Protein AF-A0A5N5WT78-F1 (afdb_monomer_lite)

pLDDT: mean 72.5, std 13.65, range [31.16, 89.94]

Organism: NCBI:txid41062

Foldseek 3Di:
DPPVVVVVVVVVVCPVCVVVQVVLVQAAPCNCVVSVVVVVVVVVVVVVVVVLLVVQLPDPVCLCPDPVNHSQLVSLCSVPVDNVRSCVVVVVVCVVVVVVVVVVVVVVVLVVVCVVDVVVSVLVVLVVVLVVLVVVLVVLVVSLCCCPPPVPVRDGYPDDPPVPVNVVSVVSNVVSVVSNVVSVVVSVVVVCCVVPVVPPDPDPPD

Structure (mmCIF, N/CA/C/O backbone):
data_AF-A0A5N5WT78-F1
#
_entry.id   AF-A0A5N5WT78-F1
#
loop_
_atom_site.group_PDB
_atom_site.id
_atom_site.type_symbol
_atom_site.label_atom_id
_atom_site.label_alt_id
_atom_site.label_comp_id
_atom_site.label_asym_id
_atom_site.label_entity_id
_atom_site.label_seq_id
_atom_site.pdbx_PDB_ins_code
_atom_site.Cartn_x
_atom_site.Cartn_y
_atom_site.Cartn_z
_atom_site.occupancy
_atom_site.B_iso_or_equiv
_atom_site.auth_seq_id
_atom_site.auth_comp_id
_atom_site.auth_asym_id
_atom_site.auth_atom_id
_atom_site.pdbx_PDB_model_num
ATOM 1 N N . MET A 1 1 ? -15.397 22.701 2.845 1.00 38.25 1 MET A N 1
ATOM 2 C CA . MET A 1 1 ? -14.127 22.034 3.222 1.00 38.25 1 MET A CA 1
ATOM 3 C C . MET A 1 1 ? -14.279 20.522 3.448 1.00 38.25 1 MET A C 1
ATOM 5 O O . MET A 1 1 ? -13.264 19.843 3.502 1.00 38.25 1 MET A O 1
ATOM 9 N N . GLU A 1 2 ? -15.499 19.968 3.453 1.00 34.53 2 GLU A N 1
ATOM 10 C CA . GLU A 1 2 ? -15.771 18.532 3.675 1.00 34.53 2 GLU A CA 1
ATOM 11 C C . GLU A 1 2 ? -15.421 17.594 2.499 1.00 34.53 2 GLU A C 1
ATOM 13 O O . GLU A 1 2 ? -15.089 16.427 2.693 1.00 34.53 2 GLU A O 1
ATOM 18 N N . SER A 1 3 ? -15.433 18.090 1.257 1.00 31.16 3 SER A N 1
ATOM 19 C CA . SER A 1 3 ? -15.293 17.243 0.056 1.00 31.16 3 SER A CA 1
ATOM 20 C C . SER A 1 3 ? -13.880 16.695 -0.189 1.00 31.16 3 SER A C 1
ATOM 22 O O . SER A 1 3 ? -13.694 15.787 -1.000 1.00 31.16 3 SER A O 1
ATOM 24 N N . ARG A 1 4 ? -12.862 17.210 0.515 1.00 38.97 4 ARG A N 1
ATOM 25 C CA . ARG A 1 4 ? -11.470 16.742 0.385 1.00 38.97 4 ARG A CA 1
ATOM 26 C C . ARG A 1 4 ? -11.151 15.532 1.268 1.00 38.97 4 ARG A C 1
ATOM 28 O O . ARG A 1 4 ? -10.268 14.759 0.902 1.00 38.97 4 ARG A O 1
ATOM 35 N N . GLY A 1 5 ? -11.892 15.330 2.361 1.00 34.56 5 GLY A N 1
ATOM 36 C CA . GLY A 1 5 ? -11.721 14.180 3.258 1.00 34.56 5 GLY A CA 1
ATOM 37 C C . GLY A 1 5 ? -12.203 12.870 2.629 1.00 34.56 5 GLY A C 1
ATOM 38 O O . GLY A 1 5 ? -11.466 11.886 2.604 1.00 34.56 5 GLY A O 1
ATOM 39 N N . ALA A 1 6 ? -13.387 12.888 2.006 1.00 32.25 6 ALA A N 1
ATOM 40 C CA . ALA A 1 6 ? -13.951 11.722 1.319 1.00 32.25 6 ALA A CA 1
ATOM 41 C C . ALA A 1 6 ? -13.093 11.268 0.123 1.00 32.25 6 ALA A C 1
ATOM 43 O O . ALA A 1 6 ? -12.889 10.076 -0.089 1.00 32.25 6 ALA A O 1
ATOM 44 N N . SER A 1 7 ? -12.510 12.216 -0.619 1.00 33.75 7 SER A N 1
ATOM 45 C CA . SER A 1 7 ? -11.635 11.916 -1.760 1.00 33.75 7 SER A CA 1
ATOM 46 C C . SER A 1 7 ? -10.282 11.325 -1.329 1.00 33.75 7 SER A C 1
ATOM 48 O O . SER A 1 7 ? -9.706 10.510 -2.045 1.00 33.75 7 SER A O 1
ATOM 50 N N . ALA A 1 8 ? -9.768 11.690 -0.147 1.00 34.84 8 ALA A N 1
ATOM 51 C CA . ALA A 1 8 ? -8.576 11.060 0.424 1.00 34.84 8 ALA A CA 1
ATOM 52 C C . ALA A 1 8 ? -8.866 9.629 0.909 1.00 34.84 8 ALA A C 1
ATOM 54 O O . ALA A 1 8 ? -8.084 8.730 0.622 1.00 34.84 8 ALA A O 1
ATOM 55 N N . CYS A 1 9 ? -10.014 9.403 1.553 1.00 32.78 9 CYS A N 1
ATOM 56 C CA . CYS A 1 9 ? -10.424 8.077 2.023 1.00 32.78 9 CYS A CA 1
ATOM 57 C C . CYS A 1 9 ? -10.709 7.111 0.853 1.00 32.78 9 CYS A C 1
ATOM 59 O O . CYS A 1 9 ? -10.252 5.971 0.862 1.00 32.78 9 CYS A O 1
ATOM 61 N N . PHE A 1 10 ? -11.350 7.599 -0.216 1.00 31.89 10 PHE A N 1
ATOM 62 C CA . PHE A 1 10 ? -11.571 6.829 -1.445 1.00 31.89 10 PHE A CA 1
ATOM 63 C C . PHE A 1 10 ? -10.261 6.489 -2.174 1.00 31.89 10 PHE A C 1
ATOM 65 O O . PHE A 1 10 ? -10.088 5.367 -2.649 1.00 31.89 10 PHE A O 1
ATOM 72 N N . ARG A 1 11 ? -9.296 7.422 -2.209 1.00 33.88 11 ARG A N 1
ATOM 73 C CA . ARG A 1 11 ? -7.953 7.147 -2.747 1.00 33.88 11 ARG A CA 1
ATOM 74 C C . ARG A 1 11 ? -7.227 6.071 -1.942 1.00 33.88 11 ARG A C 1
ATOM 76 O O . ARG A 1 11 ? -6.617 5.204 -2.549 1.00 33.88 11 ARG A O 1
ATOM 83 N N . VAL A 1 12 ? -7.336 6.071 -0.612 1.00 45.34 12 VAL A N 1
ATOM 84 C CA . VAL A 1 12 ? -6.699 5.047 0.237 1.00 45.34 12 VAL A CA 1
ATOM 85 C C . VAL A 1 12 ? -7.316 3.659 0.031 1.00 45.34 12 VAL A C 1
ATOM 87 O O . VAL A 1 12 ? -6.574 2.682 -0.013 1.00 45.34 12 VAL A O 1
ATOM 90 N N . ALA A 1 13 ? -8.630 3.565 -0.196 1.00 43.31 13 ALA A N 1
ATOM 91 C CA . ALA A 1 13 ? -9.291 2.295 -0.512 1.00 43.31 13 ALA A CA 1
ATOM 92 C C . ALA A 1 13 ? -8.850 1.701 -1.866 1.00 43.31 13 ALA A C 1
ATOM 94 O O . ALA A 1 13 ? -8.787 0.483 -2.012 1.00 43.31 13 ALA A O 1
ATOM 95 N N . CYS A 1 14 ? -8.503 2.549 -2.842 1.00 40.59 14 CYS A N 1
ATOM 96 C CA . CYS A 1 14 ? -8.111 2.111 -4.186 1.00 40.59 14 CYS A CA 1
ATOM 97 C C . CYS A 1 14 ? -6.596 1.885 -4.358 1.00 40.59 14 CYS A C 1
ATOM 99 O O . CYS A 1 14 ? -6.192 1.255 -5.332 1.00 40.59 14 CYS A O 1
ATOM 101 N N . LEU A 1 15 ? -5.751 2.348 -3.425 1.00 50.84 15 LEU A N 1
ATOM 102 C CA . LEU A 1 15 ? -4.290 2.161 -3.492 1.00 50.84 15 LEU A CA 1
ATOM 103 C C . LEU A 1 15 ? -3.866 0.685 -3.423 1.00 50.84 15 LEU A C 1
ATOM 105 O O . LEU A 1 15 ? -2.831 0.324 -3.971 1.00 50.84 15 LEU A O 1
ATOM 109 N N . GLY A 1 16 ? -4.658 -0.175 -2.776 1.00 57.50 16 GLY A N 1
ATOM 110 C CA . GLY A 1 16 ? -4.352 -1.606 -2.666 1.00 57.50 16 GLY A CA 1
ATOM 111 C C . GLY A 1 16 ? -4.567 -2.400 -3.959 1.00 57.50 16 GLY A C 1
ATOM 112 O O . GLY A 1 16 ? -4.074 -3.518 -4.070 1.00 57.50 16 GLY A O 1
ATOM 113 N N . TYR A 1 17 ? -5.293 -1.837 -4.929 1.00 62.12 17 TYR A N 1
ATOM 114 C CA . TYR A 1 17 ? -5.656 -2.528 -6.166 1.00 62.12 17 TYR A CA 1
ATOM 115 C C . TYR A 1 17 ? -4.575 -2.406 -7.258 1.00 62.12 17 TYR A C 1
ATOM 117 O O . TYR A 1 17 ? -4.436 -3.294 -8.092 1.00 62.12 17 TYR A O 1
ATOM 125 N N . ASP A 1 18 ? -3.748 -1.360 -7.206 1.00 64.56 18 ASP A N 1
ATOM 126 C CA . ASP A 1 18 ? -2.728 -1.043 -8.217 1.00 64.56 18 ASP A CA 1
ATOM 127 C C . ASP A 1 18 ? -1.687 -2.165 -8.399 1.00 64.56 18 ASP A C 1
ATOM 129 O O . ASP A 1 18 ? -1.390 -2.587 -9.514 1.00 64.56 18 ASP A O 1
ATOM 133 N N . GLY A 1 19 ? -1.223 -2.760 -7.295 1.00 64.25 19 GLY A N 1
ATOM 134 C CA . GLY A 1 19 ? -0.328 -3.921 -7.347 1.00 64.25 19 GLY A CA 1
ATOM 135 C C . GLY A 1 19 ? -0.975 -5.153 -7.993 1.00 64.25 19 GLY A C 1
ATOM 136 O O . GLY A 1 19 ? -0.304 -5.889 -8.714 1.00 64.25 19 GLY A O 1
ATOM 137 N N . ALA A 1 20 ? -2.280 -5.360 -7.783 1.00 62.72 20 ALA A N 1
ATOM 138 C CA . ALA A 1 20 ? -3.019 -6.451 -8.411 1.00 62.72 20 ALA A CA 1
ATOM 139 C C . ALA A 1 20 ? -3.192 -6.220 -9.917 1.00 62.72 20 ALA A C 1
ATOM 141 O O . ALA A 1 20 ? -3.085 -7.182 -10.664 1.00 62.72 20 ALA A O 1
ATOM 142 N N . ILE A 1 21 ? -3.374 -4.977 -10.382 1.00 63.66 21 ILE A N 1
ATOM 143 C CA . ILE A 1 21 ? -3.435 -4.648 -11.820 1.00 63.66 21 ILE A CA 1
ATOM 144 C C . ILE A 1 21 ? -2.144 -5.079 -12.522 1.00 63.66 21 ILE A C 1
ATOM 146 O O . ILE A 1 21 ? -2.189 -5.831 -13.489 1.00 63.66 21 ILE A O 1
ATOM 150 N N . HIS A 1 22 ? -0.988 -4.687 -11.986 1.00 64.94 22 HIS A N 1
ATOM 151 C CA . HIS A 1 22 ? 0.306 -5.024 -12.587 1.00 64.94 22 HIS A CA 1
ATOM 152 C C . HIS A 1 22 ? 0.622 -6.523 -12.572 1.00 64.94 22 HIS A C 1
ATOM 154 O O . HIS A 1 22 ? 1.313 -7.026 -13.452 1.00 64.94 22 HIS A O 1
ATOM 160 N N . LEU A 1 23 ? 0.138 -7.242 -11.557 1.00 63.34 23 LEU A N 1
ATOM 161 C CA . LEU A 1 23 ? 0.268 -8.696 -11.476 1.00 63.34 23 LEU A CA 1
ATOM 162 C C . LEU A 1 23 ? -0.737 -9.417 -12.383 1.00 63.34 23 LEU A C 1
ATOM 164 O O . LEU A 1 23 ? -0.420 -10.481 -12.908 1.00 63.34 23 LEU A O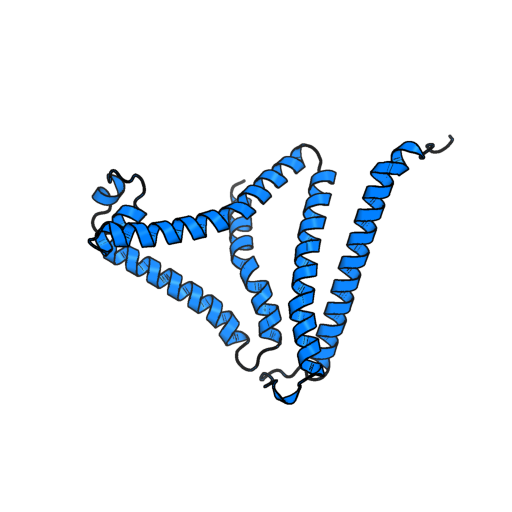 1
ATOM 168 N N . THR A 1 24 ? -1.939 -8.868 -12.555 1.00 61.53 24 THR A N 1
ATOM 169 C CA . THR A 1 24 ? -3.009 -9.488 -13.346 1.00 61.53 24 THR A CA 1
ATOM 170 C C . THR A 1 24 ? -2.797 -9.321 -14.841 1.00 61.53 24 THR A C 1
ATOM 172 O O . THR A 1 24 ? -3.073 -10.283 -15.543 1.00 61.53 24 THR A O 1
ATOM 175 N N . GLU A 1 25 ? -2.196 -8.217 -15.303 1.00 60.09 25 GLU A N 1
ATOM 176 C CA . GLU A 1 25 ? -1.801 -7.975 -16.710 1.00 60.09 25 GLU A CA 1
ATOM 177 C C . GLU A 1 25 ? -0.897 -9.085 -17.304 1.00 60.09 25 GLU A C 1
ATOM 179 O O . GLU A 1 25 ? -0.698 -9.185 -18.513 1.00 60.09 25 GLU A O 1
ATOM 184 N N . GLU A 1 26 ? -0.354 -9.954 -16.449 1.00 55.31 26 GLU A N 1
ATOM 185 C CA . GLU A 1 26 ? 0.568 -11.036 -16.786 1.00 55.31 26 GLU A CA 1
ATOM 186 C C . GLU A 1 26 ? -0.045 -12.450 -16.606 1.00 55.31 26 GLU A C 1
ATOM 188 O O . GLU A 1 26 ? 0.557 -13.443 -17.019 1.00 55.31 26 GLU A O 1
ATOM 193 N N . MET A 1 27 ? -1.232 -12.587 -15.992 1.00 56.34 27 MET A N 1
ATOM 194 C CA . MET A 1 27 ? -1.850 -13.886 -15.655 1.00 56.34 27 MET A CA 1
ATOM 195 C C . MET A 1 27 ? -2.975 -14.300 -16.626 1.00 56.34 27 MET A C 1
ATOM 197 O O . MET A 1 27 ? -3.834 -13.506 -16.987 1.00 56.34 27 MET A O 1
ATOM 201 N N . ARG A 1 28 ? -3.024 -15.587 -17.023 1.00 48.84 28 ARG A N 1
ATOM 202 C CA . ARG A 1 28 ? -4.022 -16.136 -17.975 1.00 48.84 28 ARG A CA 1
ATOM 203 C C . ARG A 1 28 ? -5.447 -16.194 -17.420 1.00 48.84 28 ARG A C 1
ATOM 205 O O . ARG A 1 28 ? -5.640 -16.586 -16.274 1.00 48.84 28 ARG A O 1
ATOM 212 N N . ASP A 1 29 ? -6.420 -15.853 -18.278 1.00 48.38 29 ASP A N 1
ATOM 213 C CA . ASP A 1 29 ? -7.894 -15.984 -18.142 1.00 48.38 29 ASP A CA 1
ATOM 214 C C . ASP A 1 29 ? -8.560 -15.301 -16.937 1.00 48.38 29 ASP A C 1
ATOM 216 O O . ASP A 1 29 ? -9.786 -15.213 -16.863 1.00 48.38 29 ASP A O 1
ATOM 220 N N . LEU A 1 30 ? -7.769 -14.775 -16.006 1.00 52.81 30 LEU A N 1
ATOM 221 C CA . LEU A 1 30 ? -8.246 -14.262 -14.734 1.00 52.81 30 LEU A CA 1
ATOM 222 C C . LEU A 1 30 ? -8.019 -12.757 -14.585 1.00 52.81 30 LEU A C 1
ATOM 224 O O . LEU A 1 30 ? -8.177 -12.266 -13.489 1.00 52.81 30 LEU A O 1
ATOM 228 N N . GLU A 1 31 ? -7.694 -11.986 -15.622 1.00 60.22 31 GLU A N 1
ATOM 229 C CA . GLU A 1 31 ? -7.502 -10.529 -15.475 1.00 60.22 31 GLU A CA 1
ATOM 230 C C . GLU A 1 31 ? -8.755 -9.844 -14.922 1.00 60.22 31 GLU A C 1
ATOM 232 O O . GLU A 1 31 ? -8.778 -9.352 -13.794 1.00 60.22 31 GLU A O 1
ATOM 237 N N . VAL A 1 32 ? -9.848 -9.908 -15.684 1.00 60.91 32 VAL A N 1
ATOM 238 C CA . VAL A 1 32 ? -11.143 -9.367 -15.265 1.00 60.91 32 VAL A CA 1
ATOM 239 C C . VAL A 1 32 ? -11.696 -10.170 -14.091 1.00 60.91 32 VAL A C 1
ATOM 241 O O . VAL A 1 32 ? -12.277 -9.592 -13.183 1.00 60.91 32 VAL A O 1
ATOM 244 N N . ALA A 1 33 ? -11.485 -11.487 -14.054 1.00 64.25 33 ALA A N 1
ATOM 245 C CA . ALA A 1 33 ? -12.028 -12.338 -12.998 1.00 64.25 33 ALA A CA 1
ATOM 246 C C . ALA A 1 33 ? -11.268 -12.253 -11.662 1.00 64.25 33 ALA A C 1
ATOM 248 O O . ALA A 1 33 ? -11.871 -12.519 -10.636 1.00 64.25 33 ALA A O 1
ATOM 249 N N . ALA A 1 34 ? -9.996 -11.855 -11.624 1.00 66.62 34 ALA A N 1
ATOM 250 C CA . ALA A 1 34 ? -9.209 -11.612 -10.411 1.00 66.62 34 ALA A CA 1
ATOM 251 C C . ALA A 1 34 ? -9.305 -10.147 -9.984 1.00 66.62 34 ALA A C 1
ATOM 253 O O . ALA A 1 34 ? -9.351 -9.861 -8.790 1.00 66.62 34 ALA A O 1
ATOM 254 N N . MET A 1 35 ? -9.426 -9.219 -10.937 1.00 69.00 35 MET A N 1
ATOM 255 C CA . MET A 1 35 ? -9.818 -7.836 -10.677 1.00 69.00 35 MET A CA 1
ATOM 256 C C . MET A 1 35 ? -11.210 -7.775 -10.046 1.00 69.00 35 MET A C 1
ATOM 258 O O . MET A 1 35 ? -11.366 -7.398 -8.886 1.00 69.00 35 MET A O 1
ATOM 262 N N . LEU A 1 36 ? -12.229 -8.216 -10.786 1.00 72.12 36 LEU A N 1
ATOM 263 C CA . LEU A 1 36 ? -13.594 -8.304 -10.284 1.00 72.12 36 LEU A CA 1
ATOM 264 C C . LEU A 1 36 ? -13.700 -9.333 -9.167 1.00 72.12 36 LEU A C 1
ATOM 266 O O . LEU A 1 36 ? -14.511 -9.135 -8.281 1.00 72.12 36 LEU A O 1
ATOM 270 N N . GLY A 1 37 ? -12.877 -10.383 -9.155 1.00 73.44 37 GLY A N 1
ATOM 271 C CA . GLY A 1 37 ? -12.854 -11.380 -8.085 1.00 73.44 37 GLY A CA 1
ATOM 272 C C . GLY A 1 37 ? -12.327 -10.828 -6.773 1.00 73.44 37 GLY A C 1
ATOM 273 O O . GLY A 1 37 ? -12.944 -11.067 -5.751 1.00 73.44 37 GLY A O 1
ATOM 274 N N . SER A 1 38 ? -11.250 -10.041 -6.769 1.00 73.19 38 SER A N 1
ATOM 275 C CA . SER A 1 38 ? -10.752 -9.386 -5.552 1.00 73.19 38 SER A CA 1
ATOM 276 C C . SER A 1 38 ? -11.720 -8.310 -5.054 1.00 73.19 38 SER A C 1
ATOM 278 O O . SER A 1 38 ? -11.979 -8.231 -3.854 1.00 73.19 38 SER A O 1
ATOM 280 N N . ILE A 1 39 ? -12.333 -7.540 -5.961 1.00 79.56 39 ILE A N 1
ATOM 281 C CA . ILE A 1 39 ? -13.384 -6.569 -5.621 1.00 79.56 39 ILE A CA 1
ATOM 282 C C . ILE A 1 39 ? -14.625 -7.284 -5.072 1.00 79.56 39 ILE A C 1
ATOM 284 O O . ILE A 1 39 ? -15.137 -6.896 -4.026 1.00 79.56 39 ILE A O 1
ATOM 288 N N . ALA A 1 40 ? -15.093 -8.338 -5.741 1.00 82.31 40 ALA A N 1
ATOM 289 C CA . ALA A 1 40 ? -16.257 -9.115 -5.337 1.00 82.31 40 ALA A CA 1
ATOM 290 C C . ALA A 1 40 ? -16.004 -9.871 -4.035 1.00 82.31 40 ALA A C 1
ATOM 292 O O . ALA A 1 40 ? -16.884 -9.903 -3.193 1.00 82.31 40 ALA A O 1
ATOM 293 N N . LEU A 1 41 ? -14.813 -10.427 -3.822 1.00 82.00 41 LEU A N 1
ATOM 294 C CA . LEU A 1 41 ? -14.451 -11.121 -2.589 1.00 82.00 41 LEU A CA 1
ATOM 295 C C . LEU A 1 41 ? -14.389 -10.128 -1.423 1.00 82.00 41 LEU A C 1
ATOM 297 O O . LEU A 1 41 ? -14.977 -10.392 -0.380 1.00 82.00 41 LEU A O 1
ATOM 301 N N . ASN A 1 42 ? -13.801 -8.944 -1.613 1.00 80.75 42 ASN A N 1
ATOM 302 C CA . ASN A 1 42 ? -13.844 -7.878 -0.607 1.00 80.75 42 ASN A CA 1
ATOM 303 C C . ASN A 1 42 ? -15.277 -7.375 -0.350 1.00 80.75 42 ASN A C 1
ATOM 305 O O . ASN A 1 42 ? -15.637 -7.104 0.796 1.00 80.75 42 ASN A O 1
ATOM 309 N N . ALA A 1 43 ? -16.109 -7.276 -1.391 1.00 83.56 43 ALA A N 1
ATOM 310 C CA . ALA A 1 43 ? -17.504 -6.864 -1.274 1.00 83.56 43 ALA A CA 1
ATOM 311 C C . ALA A 1 43 ? -18.372 -7.924 -0.581 1.00 83.56 43 ALA A C 1
ATOM 313 O O . ALA A 1 43 ? -19.170 -7.567 0.276 1.00 83.56 43 ALA A O 1
ATOM 314 N N . VAL A 1 44 ? -18.196 -9.208 -0.905 1.00 89.56 44 VAL A N 1
ATOM 315 C CA . VAL A 1 44 ? -18.900 -10.340 -0.286 1.00 89.56 44 VAL A CA 1
ATOM 316 C C . VAL A 1 44 ? -18.464 -10.489 1.164 1.00 89.56 44 VAL A C 1
ATOM 318 O O . VAL A 1 44 ? -19.324 -10.487 2.028 1.00 89.56 44 VAL A O 1
ATOM 321 N N . LEU A 1 45 ? -17.162 -10.481 1.473 1.00 84.94 45 LEU A N 1
ATOM 322 C CA . LEU A 1 45 ? -16.689 -10.521 2.863 1.00 84.94 45 LEU A CA 1
ATOM 323 C C . LEU A 1 45 ? -17.189 -9.321 3.683 1.00 84.94 45 LEU A C 1
ATOM 325 O O . LEU A 1 45 ? -17.562 -9.475 4.846 1.00 84.94 45 LEU A O 1
ATOM 329 N N . GLY A 1 46 ? -17.223 -8.125 3.087 1.00 82.12 46 GLY A N 1
ATOM 330 C CA . GLY A 1 46 ? -17.787 -6.935 3.723 1.00 82.12 46 GLY A CA 1
ATOM 331 C C . GLY A 1 46 ? -19.301 -7.034 3.927 1.00 82.12 46 GLY A C 1
ATOM 332 O O . GLY A 1 46 ? -19.808 -6.681 4.989 1.00 82.12 46 GLY A O 1
ATOM 333 N N . PHE A 1 47 ? -20.028 -7.545 2.936 1.00 86.00 47 PHE A N 1
ATOM 334 C CA . PHE A 1 47 ? -21.472 -7.744 2.996 1.00 86.00 47 PHE A CA 1
ATOM 335 C C . PHE A 1 47 ? -21.862 -8.835 3.999 1.00 86.00 47 PHE A C 1
ATOM 337 O O . PHE A 1 47 ? -22.761 -8.615 4.807 1.00 86.00 47 PHE A O 1
ATOM 344 N N . ASP A 1 48 ? -21.140 -9.953 4.025 1.00 86.69 48 ASP A N 1
ATOM 345 C CA . ASP A 1 48 ? -21.308 -11.046 4.982 1.00 86.69 48 ASP A CA 1
ATOM 346 C C . ASP A 1 48 ? -21.046 -10.566 6.411 1.00 86.69 48 ASP A C 1
ATOM 348 O O . ASP A 1 48 ? -21.814 -10.874 7.323 1.00 86.69 48 ASP A O 1
ATOM 352 N N . PHE A 1 49 ? -20.014 -9.740 6.614 1.00 83.88 49 PHE A N 1
ATOM 353 C CA . PHE A 1 49 ? -19.761 -9.106 7.906 1.00 83.88 49 PHE A CA 1
ATOM 354 C C . PHE A 1 49 ? -20.918 -8.187 8.331 1.00 83.88 49 PHE A C 1
ATOM 356 O O . PHE A 1 49 ? -21.366 -8.243 9.478 1.00 83.88 49 PHE A O 1
ATOM 363 N N . LEU A 1 50 ? -21.447 -7.370 7.414 1.00 81.12 50 LEU A N 1
ATOM 364 C CA . LEU A 1 50 ? -22.589 -6.495 7.693 1.00 81.12 50 LEU A CA 1
ATOM 365 C C . LEU A 1 50 ? -23.876 -7.283 7.967 1.00 81.12 50 LEU A C 1
ATOM 367 O O . LEU A 1 50 ? -24.630 -6.896 8.859 1.00 81.12 50 LEU A O 1
ATOM 371 N N . LEU A 1 51 ? -24.125 -8.388 7.258 1.00 83.31 51 LEU A N 1
ATOM 372 C CA . LEU A 1 51 ? -25.252 -9.286 7.521 1.00 83.31 51 LEU A CA 1
ATOM 373 C C . LEU A 1 51 ? -25.118 -9.968 8.884 1.00 83.31 51 LEU A C 1
ATOM 375 O O . LEU A 1 51 ? -26.078 -9.968 9.656 1.00 83.31 51 LEU A O 1
ATOM 379 N N . ALA A 1 52 ? -23.933 -10.488 9.213 1.00 81.00 52 ALA A N 1
ATOM 380 C CA . ALA A 1 52 ? -23.660 -11.097 10.511 1.00 81.00 52 ALA A CA 1
ATOM 381 C C . ALA A 1 52 ? -23.911 -10.101 11.650 1.00 81.00 52 ALA A C 1
ATOM 383 O O . ALA A 1 52 ? -24.626 -10.407 12.602 1.00 81.00 52 ALA A O 1
ATOM 384 N N . VAL A 1 53 ? -23.414 -8.868 11.527 1.00 74.44 53 VAL A N 1
ATOM 385 C CA . VAL A 1 53 ? -23.693 -7.815 12.512 1.00 74.44 53 VAL A CA 1
ATOM 386 C C . VAL A 1 53 ? -25.181 -7.448 12.527 1.00 74.44 53 VAL A C 1
ATOM 388 O O . VAL A 1 53 ? -25.746 -7.272 13.603 1.00 74.44 53 VAL A O 1
ATOM 391 N N . ARG A 1 54 ? -25.859 -7.375 11.375 1.00 77.56 54 ARG A N 1
ATOM 392 C CA . ARG A 1 54 ? -27.277 -6.984 11.306 1.00 77.56 54 ARG A CA 1
ATOM 393 C C . ARG A 1 54 ? -28.206 -7.979 11.997 1.00 77.56 54 ARG A C 1
ATOM 395 O O . ARG A 1 54 ? -29.151 -7.544 12.650 1.00 77.56 54 ARG A O 1
ATOM 402 N N . PHE A 1 55 ? -27.954 -9.278 11.858 1.00 79.38 55 PHE A N 1
ATOM 403 C CA . PHE A 1 55 ? -28.789 -10.317 12.464 1.00 79.38 55 PHE A CA 1
ATOM 404 C C . PHE A 1 55 ? -28.381 -10.666 13.896 1.00 79.38 55 PHE A C 1
ATOM 406 O O . PHE A 1 55 ? -29.232 -11.091 14.674 1.00 79.38 55 PHE A O 1
ATOM 413 N N . CYS A 1 56 ? -27.120 -10.444 14.274 1.00 73.00 56 CYS A N 1
ATOM 414 C CA . CYS A 1 56 ? -26.614 -10.866 15.578 1.00 73.00 56 CYS A CA 1
ATOM 415 C C . CYS A 1 56 ? -26.386 -9.732 16.594 1.00 73.00 56 CYS A C 1
ATOM 417 O O . CYS A 1 56 ? -26.018 -10.010 17.734 1.00 73.00 56 CYS A O 1
ATOM 419 N N . MET A 1 57 ? -26.597 -8.464 16.220 1.00 69.50 57 MET A N 1
ATOM 420 C CA . MET A 1 57 ? -26.426 -7.314 17.123 1.00 69.50 57 MET A CA 1
ATOM 421 C C . MET A 1 57 ? -27.417 -7.304 18.302 1.00 69.50 57 MET A C 1
ATOM 423 O O . MET A 1 57 ? -27.084 -6.770 19.359 1.00 69.50 57 MET A O 1
ATOM 427 N N . GLY A 1 58 ? -28.590 -7.933 18.169 1.00 73.69 58 GLY A N 1
ATOM 428 C CA . GLY A 1 58 ? -29.602 -7.958 19.230 1.00 73.69 58 GLY A CA 1
ATOM 429 C C . GLY A 1 58 ? -30.167 -6.563 19.532 1.00 73.69 58 GLY A C 1
ATOM 430 O O . GLY A 1 58 ? -30.405 -5.777 18.615 1.00 73.69 58 GLY A O 1
ATOM 431 N N . ASP A 1 59 ? -30.401 -6.255 20.812 1.00 79.44 59 ASP A N 1
ATOM 432 C CA . ASP A 1 59 ? -30.899 -4.945 21.246 1.00 79.44 59 ASP A CA 1
ATOM 433 C C . ASP A 1 59 ? -29.795 -3.871 21.200 1.00 79.44 59 ASP A C 1
ATOM 435 O O . ASP A 1 59 ? -28.832 -3.883 21.971 1.00 79.44 59 ASP A O 1
ATOM 439 N N . ILE A 1 60 ? -29.973 -2.901 20.301 1.00 71.94 60 ILE A N 1
ATOM 440 C CA . ILE A 1 60 ? -29.078 -1.752 20.117 1.00 71.94 60 ILE A CA 1
ATOM 441 C C . ILE A 1 60 ? -28.983 -0.909 21.394 1.00 71.94 60 ILE A C 1
ATOM 443 O O . ILE A 1 60 ? -27.914 -0.377 21.690 1.00 71.94 60 ILE A O 1
ATOM 447 N N . GLN A 1 61 ? -30.063 -0.795 22.173 1.00 77.19 61 GLN A N 1
ATOM 448 C CA . GLN A 1 61 ? -30.063 0.008 23.397 1.00 77.19 61 GLN A CA 1
ATOM 449 C C . GLN A 1 61 ? -29.200 -0.631 24.487 1.00 77.19 61 GLN A C 1
ATOM 451 O O . GLN A 1 61 ? -28.504 0.076 25.214 1.00 77.19 61 GLN A O 1
ATOM 456 N N . ALA A 1 62 ? -29.167 -1.962 24.560 1.00 73.69 62 ALA A N 1
ATOM 457 C CA . ALA A 1 62 ? -28.264 -2.680 25.455 1.00 73.69 62 ALA A CA 1
ATOM 458 C C . ALA A 1 62 ? -26.795 -2.560 25.009 1.00 73.69 62 ALA A C 1
ATOM 460 O O . ALA A 1 62 ? -25.912 -2.380 25.845 1.00 73.69 62 ALA A O 1
ATOM 461 N N . ALA A 1 63 ? -26.526 -2.594 23.697 1.00 73.38 63 ALA A N 1
ATOM 462 C CA . ALA A 1 63 ? -25.173 -2.437 23.158 1.00 73.38 63 ALA A CA 1
ATOM 463 C C . ALA A 1 63 ? -24.612 -1.011 23.329 1.00 73.38 63 ALA A C 1
ATOM 465 O O . ALA A 1 63 ? -23.419 -0.851 23.587 1.00 73.38 63 ALA A O 1
ATOM 466 N N . LEU A 1 64 ? -25.458 0.022 23.219 1.00 75.62 64 LEU A N 1
ATOM 467 C CA . LEU A 1 64 ? -25.074 1.425 23.431 1.00 75.62 64 LEU A CA 1
ATOM 468 C C . LEU A 1 64 ? -24.849 1.766 24.911 1.00 75.62 64 LEU A C 1
ATOM 470 O O . LEU A 1 64 ? -23.981 2.577 25.217 1.00 75.62 64 LEU A O 1
ATOM 474 N N . ASN A 1 65 ? -25.595 1.129 25.818 1.00 80.06 65 ASN A N 1
ATOM 475 C CA . ASN A 1 65 ? -25.456 1.309 27.267 1.00 80.06 65 ASN A CA 1
ATOM 476 C C . ASN A 1 65 ? -24.513 0.275 27.918 1.00 80.06 65 ASN A C 1
ATOM 478 O O . ASN A 1 65 ? -24.452 0.182 29.144 1.00 80.06 65 ASN A O 1
ATOM 482 N N . SER A 1 66 ? -23.789 -0.526 27.124 1.00 78.75 66 SER A N 1
ATOM 483 C CA . SER A 1 66 ? -22.852 -1.531 27.639 1.00 78.75 66 SER A CA 1
ATOM 484 C C . SER A 1 66 ? -21.660 -0.868 28.337 1.00 78.75 66 SER A C 1
ATOM 486 O O . SER A 1 66 ? -21.039 0.057 27.810 1.00 78.75 66 SER A O 1
ATOM 488 N N . ASN A 1 67 ? -21.259 -1.425 29.486 1.00 75.19 67 ASN A N 1
ATOM 489 C CA . ASN A 1 67 ? -20.072 -1.007 30.246 1.00 75.19 67 ASN A CA 1
ATOM 490 C C . ASN A 1 67 ? -18.751 -1.121 29.458 1.00 75.19 67 ASN A C 1
ATOM 492 O O . ASN A 1 67 ? -17.717 -0.660 29.935 1.00 75.19 67 ASN A O 1
ATOM 496 N N . THR A 1 68 ? -18.751 -1.752 28.279 1.00 72.81 68 THR A N 1
ATOM 497 C CA . THR A 1 68 ? -17.559 -1.875 27.427 1.00 72.81 68 THR A CA 1
ATOM 498 C C . THR A 1 68 ? -17.242 -0.603 26.631 1.00 72.81 68 THR A C 1
ATOM 500 O O . THR A 1 68 ? -16.126 -0.477 26.132 1.00 72.81 68 THR A O 1
ATOM 503 N N . GLY A 1 69 ? -18.186 0.343 26.499 1.00 74.88 69 GLY A N 1
ATOM 504 C CA . GLY A 1 69 ? -17.998 1.629 25.804 1.00 74.88 69 GLY A CA 1
ATOM 505 C C . GLY A 1 69 ? -17.840 1.543 24.277 1.00 74.88 69 GLY A C 1
ATOM 506 O O . GLY A 1 69 ? -17.869 2.567 23.599 1.00 74.88 69 GLY A O 1
ATOM 507 N N . TYR A 1 70 ? -17.717 0.333 23.724 1.00 79.19 70 TYR A N 1
ATOM 508 C CA . TYR A 1 70 ? -17.592 0.061 22.294 1.00 79.19 70 TYR A CA 1
ATOM 509 C C . TYR A 1 70 ? -18.646 -0.974 21.874 1.00 79.19 70 TYR A C 1
ATOM 511 O O . TYR A 1 70 ? -18.469 -2.164 22.152 1.00 79.19 70 TYR A O 1
ATOM 519 N N . PRO A 1 71 ? -19.704 -0.567 21.145 1.00 79.44 71 PRO A N 1
ATOM 520 C CA . PRO A 1 71 ? -20.817 -1.449 20.781 1.00 79.44 71 PRO A CA 1
ATOM 521 C C . PRO A 1 71 ? -20.392 -2.731 20.054 1.00 79.44 71 PRO A C 1
ATOM 523 O O . PRO A 1 71 ? -21.009 -3.776 20.227 1.00 79.44 71 PRO A O 1
ATOM 526 N N . ILE A 1 72 ? -19.297 -2.689 19.285 1.00 79.88 72 ILE A N 1
ATOM 527 C CA . ILE A 1 72 ? -18.781 -3.847 18.541 1.00 79.88 72 ILE A CA 1
ATOM 528 C C . ILE A 1 72 ? -18.360 -5.009 19.461 1.00 79.88 72 ILE A C 1
ATOM 530 O O . ILE A 1 72 ? -18.518 -6.172 19.097 1.00 79.88 72 ILE A O 1
ATOM 534 N N . ILE A 1 73 ? -17.868 -4.709 20.668 1.00 82.56 73 ILE A N 1
ATOM 535 C CA . ILE A 1 73 ? -17.408 -5.717 21.635 1.00 82.56 73 ILE A CA 1
ATOM 536 C C . ILE A 1 73 ? -18.611 -6.461 22.216 1.00 82.56 73 ILE A C 1
ATOM 538 O O . ILE A 1 73 ? -18.593 -7.689 22.308 1.00 82.56 73 ILE A O 1
ATOM 542 N N . GLU A 1 74 ? -19.675 -5.727 22.547 1.00 82.62 74 GLU A N 1
ATOM 543 C CA . GLU A 1 74 ? -20.933 -6.306 23.023 1.00 82.62 74 GLU A CA 1
ATOM 544 C C . GLU A 1 74 ? -21.611 -7.132 21.926 1.00 82.62 74 GLU A C 1
ATOM 546 O O . GLU A 1 74 ? -22.100 -8.226 22.185 1.00 82.62 74 GLU A O 1
ATOM 551 N N . ILE A 1 75 ? -21.556 -6.671 20.675 1.00 83.38 75 ILE A N 1
ATOM 552 C CA . ILE A 1 75 ? -22.074 -7.408 19.517 1.00 83.38 75 ILE A CA 1
ATOM 553 C C . ILE A 1 75 ? -21.325 -8.741 19.341 1.00 83.38 75 ILE A C 1
ATOM 555 O O . ILE A 1 75 ? -21.959 -9.789 19.209 1.00 83.38 75 ILE A O 1
ATOM 559 N N . PHE A 1 76 ? -19.987 -8.759 19.440 1.00 83.25 76 PHE A N 1
ATOM 560 C CA . PHE A 1 76 ? -19.225 -10.018 19.465 1.00 83.25 76 PHE A CA 1
ATOM 561 C C . PHE A 1 76 ? -19.553 -10.889 20.675 1.00 83.25 76 PHE A C 1
ATOM 563 O O . PHE A 1 76 ? -19.561 -12.117 20.570 1.00 83.25 76 PHE A O 1
ATOM 570 N N . ARG A 1 77 ? -19.844 -10.292 21.826 1.00 82.88 77 ARG A N 1
ATOM 571 C CA . ARG A 1 77 ? -20.235 -11.024 23.033 1.00 82.88 77 ARG A CA 1
ATOM 572 C C . ARG A 1 77 ? -21.602 -11.689 22.891 1.00 82.88 77 ARG A C 1
ATOM 574 O O . ARG A 1 77 ? -21.719 -12.874 23.201 1.00 82.88 77 ARG A O 1
ATOM 581 N N . ASN A 1 78 ? -22.573 -10.981 22.324 1.00 80.44 78 ASN A N 1
ATOM 582 C CA . ASN A 1 78 ? -23.914 -11.483 22.032 1.00 80.44 78 ASN A CA 1
ATOM 583 C C . ASN A 1 78 ? -23.897 -12.587 20.965 1.00 80.44 78 ASN A C 1
ATOM 585 O O . ASN A 1 78 ? -24.634 -13.559 21.085 1.00 80.44 78 ASN A O 1
ATOM 589 N N . MET A 1 79 ? -22.994 -12.497 19.981 1.00 77.12 79 MET A N 1
ATOM 590 C CA . MET A 1 79 ? -22.790 -13.545 18.971 1.00 77.12 79 MET A CA 1
ATOM 591 C C . MET A 1 79 ? -22.209 -14.841 19.530 1.00 77.12 79 MET A C 1
ATOM 593 O O . MET A 1 79 ? -22.597 -15.928 19.108 1.00 77.12 79 MET A O 1
ATOM 597 N N . THR A 1 80 ? -21.230 -14.742 20.431 1.00 82.69 80 THR A N 1
ATOM 598 C CA . THR A 1 80 ? -20.408 -15.907 20.797 1.00 82.69 80 THR A CA 1
ATOM 599 C C . THR A 1 80 ? -20.759 -16.516 22.151 1.00 82.69 80 THR A C 1
ATOM 601 O O . THR A 1 80 ? -20.290 -17.616 22.448 1.00 82.69 80 THR A O 1
ATOM 604 N N . GLY A 1 81 ? -21.524 -15.809 22.993 1.00 80.19 81 GLY A N 1
ATOM 605 C CA . GLY A 1 81 ? -21.932 -16.244 24.338 1.00 80.19 81 GLY A CA 1
ATOM 606 C C . GLY A 1 81 ? -20.780 -16.443 25.334 1.00 80.19 81 GLY A C 1
ATOM 607 O O . GLY A 1 81 ? -21.006 -16.777 26.493 1.00 80.19 81 GLY A O 1
ATOM 608 N N . SER A 1 82 ? -19.535 -16.243 24.899 1.00 85.94 82 SER A N 1
ATOM 609 C CA . SER A 1 82 ? -18.315 -16.501 25.656 1.00 85.94 82 SER A CA 1
ATOM 610 C C . SER A 1 82 ? -17.390 -15.297 25.569 1.00 85.94 82 SER A C 1
ATOM 612 O O . SER A 1 82 ? -17.014 -14.865 24.480 1.00 85.94 82 SER A O 1
ATOM 614 N N . THR A 1 83 ? -16.969 -14.801 26.730 1.00 81.81 83 THR A N 1
ATOM 615 C CA . THR A 1 83 ? -16.067 -13.649 26.859 1.00 81.81 83 THR A CA 1
ATOM 616 C C . THR A 1 83 ? -14.705 -13.889 26.206 1.00 81.81 83 THR A C 1
ATOM 618 O O . THR A 1 83 ? -14.123 -12.962 25.645 1.00 81.81 83 THR A O 1
ATOM 621 N N . VAL A 1 84 ? -14.213 -15.133 26.202 1.00 87.38 84 VAL A N 1
ATOM 622 C CA . VAL A 1 84 ? -12.911 -15.483 25.614 1.00 87.38 84 VAL A CA 1
ATOM 623 C C . VAL A 1 84 ? -12.934 -15.308 24.096 1.00 87.38 84 VAL A C 1
ATOM 625 O O . VAL A 1 84 ? -12.062 -14.654 23.530 1.00 87.38 84 VAL A O 1
ATOM 628 N N . ARG A 1 85 ? -13.963 -15.835 23.426 1.00 82.06 85 ARG A N 1
ATOM 629 C CA . ARG A 1 85 ? -14.049 -15.826 21.957 1.00 82.06 85 ARG A CA 1
ATOM 630 C C . ARG A 1 85 ? -14.237 -14.407 21.413 1.00 82.06 85 ARG A C 1
ATOM 632 O O . ARG A 1 85 ? -13.568 -14.024 20.457 1.00 82.06 85 ARG A O 1
ATOM 639 N N . SER A 1 86 ? -15.056 -13.599 22.082 1.00 84.94 86 SER A N 1
ATOM 640 C CA . SER A 1 86 ? -15.283 -12.196 21.715 1.00 84.94 86 SER A CA 1
ATOM 641 C C . SER A 1 86 ? -14.038 -11.332 21.904 1.00 84.94 86 SER A C 1
ATOM 643 O O . SER A 1 86 ? -13.769 -10.454 21.085 1.00 84.94 86 SER A O 1
ATOM 645 N N . THR A 1 87 ? -13.238 -11.611 22.938 1.00 85.00 87 THR A N 1
ATOM 646 C CA . THR A 1 87 ? -11.967 -10.907 23.166 1.00 85.00 87 THR A CA 1
ATOM 647 C C . THR A 1 87 ? -10.951 -11.242 22.076 1.00 85.00 87 THR A C 1
ATOM 649 O O . THR A 1 87 ? -10.309 -10.335 21.553 1.00 85.00 87 THR A O 1
ATOM 652 N N . VAL A 1 88 ? -10.857 -12.511 21.660 1.00 89.94 88 VAL A N 1
ATOM 653 C CA . VAL A 1 88 ? -9.970 -12.921 20.556 1.00 89.94 88 VAL A CA 1
ATOM 654 C C . VAL A 1 88 ? -10.356 -12.214 19.252 1.00 89.94 88 VAL A C 1
ATOM 656 O O . VAL A 1 88 ? -9.504 -11.576 18.636 1.00 89.94 88 VAL A O 1
ATOM 659 N N . MET A 1 89 ? -11.636 -12.230 18.870 1.00 84.88 89 MET A N 1
ATOM 660 C CA . MET A 1 89 ? -12.110 -11.568 17.643 1.00 84.88 89 MET A CA 1
ATOM 661 C C . MET A 1 89 ? -11.880 -10.051 17.670 1.00 84.88 89 MET A C 1
ATOM 663 O O . MET A 1 89 ? -11.382 -9.471 16.705 1.00 84.88 89 MET A O 1
ATOM 667 N N . THR A 1 90 ? -12.180 -9.411 18.801 1.00 86.25 90 THR A N 1
ATOM 668 C CA . THR A 1 90 ? -11.966 -7.968 18.971 1.00 86.25 90 THR A CA 1
ATOM 669 C C . THR A 1 90 ? -10.477 -7.626 18.926 1.00 86.25 90 THR A C 1
ATOM 671 O O . THR A 1 90 ? -10.090 -6.652 18.287 1.00 86.25 90 THR A O 1
ATOM 674 N N . SER A 1 91 ? -9.617 -8.443 19.541 1.00 87.75 91 SER A N 1
ATOM 675 C CA . SER A 1 91 ? -8.169 -8.213 19.536 1.00 87.75 91 SER A CA 1
ATOM 676 C C . SER A 1 91 ? -7.575 -8.284 18.127 1.00 87.75 91 SER A C 1
ATOM 678 O O . SER A 1 91 ? -6.769 -7.432 17.768 1.00 87.75 91 SER A O 1
ATOM 680 N N . MET A 1 92 ? -8.034 -9.215 17.284 1.00 85.50 9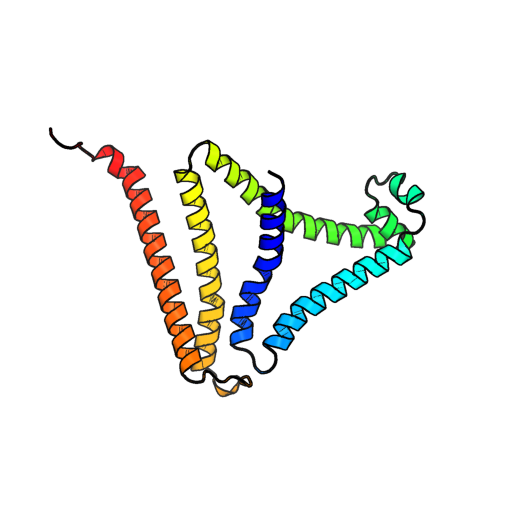2 MET A N 1
ATOM 681 C CA . MET A 1 92 ? -7.605 -9.314 15.884 1.00 85.50 92 MET A CA 1
ATOM 682 C C . MET A 1 92 ? -8.007 -8.080 15.062 1.00 85.50 92 MET A C 1
ATOM 684 O O . MET A 1 92 ? -7.210 -7.578 14.263 1.00 85.50 92 MET A O 1
ATOM 688 N N . LEU A 1 93 ? -9.215 -7.552 15.288 1.00 84.25 93 LEU A N 1
ATOM 689 C CA . LEU A 1 93 ? -9.681 -6.319 14.649 1.00 84.25 93 LEU A CA 1
ATOM 690 C C . LEU A 1 93 ? -8.890 -5.097 15.120 1.00 84.25 93 LEU A C 1
ATOM 692 O O . LEU A 1 93 ? -8.483 -4.288 14.290 1.00 84.25 93 LEU A O 1
ATOM 696 N N . ILE A 1 94 ? -8.619 -4.987 16.423 1.00 87.06 94 ILE A N 1
ATOM 697 C CA . ILE A 1 94 ? -7.813 -3.896 16.986 1.00 87.06 94 ILE A CA 1
ATOM 698 C C . ILE A 1 94 ? -6.381 -3.949 16.452 1.00 87.06 94 ILE A C 1
ATOM 700 O O . ILE A 1 94 ? -5.836 -2.908 16.104 1.00 87.06 94 ILE A O 1
ATOM 704 N N . LEU A 1 95 ? -5.775 -5.134 16.336 1.00 89.69 95 LEU A N 1
ATOM 705 C CA . LEU A 1 95 ? -4.432 -5.281 15.771 1.00 89.69 95 LEU A CA 1
ATOM 706 C C . LEU A 1 95 ? -4.390 -4.838 14.304 1.00 89.69 95 LEU A C 1
ATOM 708 O O . LEU A 1 95 ? -3.526 -4.051 13.924 1.00 89.69 95 LEU A O 1
ATOM 712 N N . THR A 1 96 ? -5.349 -5.283 13.491 1.00 84.38 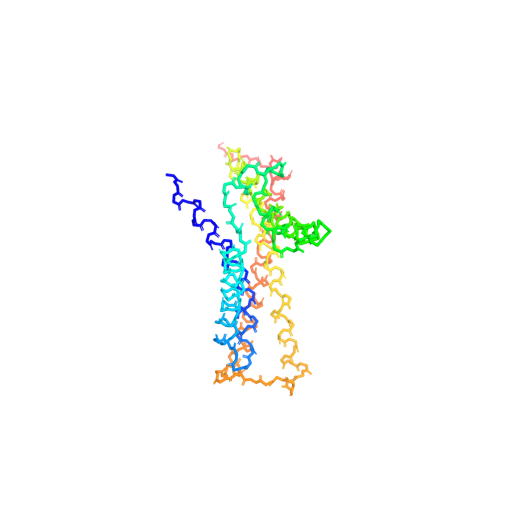96 THR A N 1
ATOM 713 C CA . THR A 1 96 ? -5.407 -4.926 12.064 1.00 84.38 96 THR A CA 1
ATOM 714 C C . THR A 1 96 ? -5.687 -3.433 11.869 1.00 84.38 96 THR A C 1
ATOM 716 O O . THR A 1 96 ? -4.996 -2.766 11.099 1.00 84.38 96 THR A O 1
ATOM 719 N N . ALA A 1 97 ? -6.652 -2.877 12.608 1.00 85.06 97 ALA A N 1
ATOM 720 C CA . ALA A 1 97 ? -6.967 -1.451 12.576 1.00 85.06 97 ALA A CA 1
ATOM 721 C C . ALA A 1 97 ? -5.801 -0.600 13.104 1.00 85.06 97 ALA A C 1
ATOM 723 O O . ALA A 1 97 ? -5.447 0.410 12.501 1.00 85.06 97 ALA A O 1
ATOM 724 N N . GLY A 1 98 ? -5.152 -1.038 14.184 1.00 86.81 98 GLY A N 1
ATOM 725 C CA . GLY A 1 98 ? -3.983 -0.384 14.761 1.00 86.81 98 GLY A CA 1
ATOM 726 C C . GLY A 1 98 ? -2.853 -0.269 13.745 1.00 86.81 98 GLY A C 1
ATOM 727 O O . GLY A 1 98 ? -2.398 0.837 13.465 1.00 86.81 98 GLY A O 1
ATOM 728 N N . LEU A 1 99 ? -2.472 -1.379 13.108 1.00 86.12 99 LEU A N 1
ATOM 729 C CA . LEU A 1 99 ? -1.433 -1.380 12.074 1.00 86.12 99 LEU A CA 1
ATOM 730 C C . LEU A 1 99 ? -1.798 -0.501 10.867 1.00 86.12 99 LEU A C 1
ATOM 732 O O . LEU A 1 99 ? -0.935 0.209 10.354 1.00 86.12 99 LEU A O 1
ATOM 736 N N . ALA A 1 100 ? -3.067 -0.487 10.450 1.00 82.69 100 ALA A N 1
ATOM 737 C CA . ALA A 1 100 ? -3.536 0.352 9.347 1.00 82.69 100 ALA A CA 1
ATOM 738 C C . ALA A 1 100 ? -3.526 1.858 9.677 1.00 82.69 100 ALA A C 1
ATOM 740 O O . ALA A 1 100 ? -3.301 2.684 8.792 1.00 82.69 100 ALA A O 1
ATOM 741 N N . THR A 1 101 ? -3.731 2.241 10.942 1.00 83.12 101 THR A N 1
ATOM 742 C CA . THR A 1 101 ? -3.727 3.659 11.340 1.00 83.12 101 THR A CA 1
ATOM 743 C C . THR A 1 101 ? -2.330 4.276 11.370 1.00 83.12 101 THR A C 1
ATOM 745 O O . THR A 1 101 ? -2.199 5.463 11.072 1.00 83.12 101 THR A O 1
ATOM 748 N N . ILE A 1 102 ? -1.276 3.497 11.637 1.00 86.81 102 ILE A N 1
ATOM 749 C CA . ILE A 1 102 ? 0.116 3.983 11.696 1.00 86.81 102 ILE A CA 1
ATOM 750 C C . ILE A 1 102 ? 0.503 4.807 10.450 1.00 86.81 102 ILE A C 1
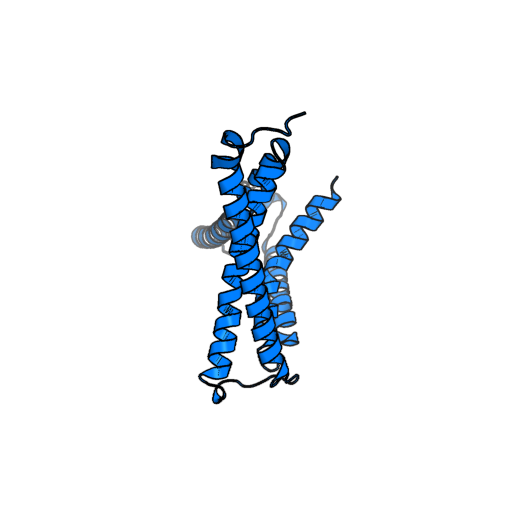ATOM 752 O O . ILE A 1 102 ? 0.861 5.977 10.614 1.00 86.81 102 ILE A O 1
ATOM 756 N N . PRO A 1 103 ? 0.399 4.289 9.207 1.00 84.38 103 PRO A N 1
ATOM 757 C CA . PRO A 1 103 ? 0.753 5.066 8.019 1.00 84.38 103 PRO A CA 1
ATOM 758 C C . PRO A 1 103 ? -0.140 6.298 7.832 1.00 84.38 103 PRO A C 1
ATOM 760 O O . PRO A 1 103 ? 0.345 7.340 7.396 1.00 84.38 103 PRO A O 1
ATOM 763 N N . THR A 1 104 ? -1.423 6.230 8.206 1.00 82.31 104 THR A N 1
ATOM 764 C CA . THR A 1 104 ? -2.333 7.383 8.093 1.00 82.31 104 THR A CA 1
ATOM 765 C C . THR A 1 104 ? -1.976 8.509 9.064 1.00 82.31 104 THR A C 1
ATOM 767 O O . THR A 1 104 ? -1.989 9.676 8.675 1.00 82.31 104 THR A O 1
ATOM 770 N N . ILE A 1 105 ? -1.579 8.170 10.294 1.00 86.69 105 ILE A N 1
ATOM 771 C CA . ILE A 1 105 ? -1.139 9.133 11.309 1.00 86.69 105 ILE A CA 1
ATOM 772 C C . ILE A 1 105 ? 0.179 9.771 10.874 1.00 86.69 105 ILE A C 1
ATOM 774 O O . ILE A 1 105 ? 0.314 10.991 10.919 1.00 86.69 105 ILE A O 1
ATOM 778 N N . VAL A 1 106 ? 1.131 8.973 10.382 1.00 85.69 106 VAL A N 1
ATOM 779 C CA . VAL A 1 106 ? 2.407 9.484 9.861 1.00 85.69 106 VAL A CA 1
ATOM 780 C C . VAL A 1 106 ? 2.174 10.450 8.694 1.00 85.69 106 VAL A C 1
ATOM 782 O O . VAL A 1 106 ? 2.755 11.533 8.678 1.00 85.69 106 VAL A O 1
ATOM 785 N N . LEU A 1 107 ? 1.283 10.121 7.754 1.00 83.88 107 LEU A N 1
ATOM 786 C CA . LEU A 1 107 ? 0.930 11.008 6.638 1.00 83.88 107 LEU A CA 1
ATOM 787 C C . LEU A 1 107 ? 0.238 12.299 7.104 1.00 83.88 107 LEU A C 1
ATOM 789 O O . LEU A 1 107 ? 0.537 13.374 6.581 1.00 83.88 107 LEU A O 1
ATOM 793 N N . ALA A 1 108 ? -0.649 12.220 8.097 1.00 84.44 108 ALA A N 1
ATOM 794 C CA . ALA A 1 108 ? -1.307 13.393 8.671 1.00 84.44 108 ALA A CA 1
ATOM 795 C C . ALA A 1 108 ? -0.303 14.327 9.370 1.00 84.44 108 ALA A C 1
ATOM 797 O O . ALA A 1 108 ? -0.346 15.542 9.170 1.00 84.44 108 ALA A O 1
ATOM 798 N N . LEU A 1 109 ? 0.645 13.761 10.125 1.00 84.81 109 LEU A N 1
ATOM 799 C CA . LEU A 1 109 ? 1.726 14.509 10.771 1.00 84.81 109 LEU A CA 1
ATOM 800 C C . LEU A 1 109 ? 2.680 15.135 9.748 1.00 84.81 109 LEU A C 1
ATOM 802 O O . LEU A 1 109 ? 3.083 16.286 9.907 1.00 84.81 109 LEU A O 1
ATOM 806 N N . LEU A 1 110 ? 2.990 14.429 8.657 1.00 82.19 110 LEU A N 1
ATOM 807 C CA . LEU A 1 110 ? 3.754 14.997 7.545 1.00 82.19 110 LEU A CA 1
ATOM 808 C C . LEU A 1 110 ? 3.022 16.170 6.886 1.00 82.19 110 LEU A C 1
ATOM 810 O O . LEU A 1 110 ? 3.663 17.142 6.499 1.00 82.19 110 LEU A O 1
ATOM 814 N N . GLY A 1 111 ? 1.690 16.137 6.820 1.00 80.75 111 GLY A N 1
ATOM 815 C CA . GLY A 1 111 ? 0.881 17.254 6.329 1.00 80.75 111 GLY A CA 1
ATOM 816 C C . GLY A 1 111 ? 1.068 18.558 7.116 1.00 80.75 111 GLY A C 1
ATOM 817 O O . GLY A 1 111 ? 1.018 19.633 6.520 1.00 80.75 111 GLY A O 1
ATOM 818 N N . LEU A 1 112 ? 1.355 18.494 8.422 1.00 82.62 112 LEU A N 1
ATOM 819 C CA . LEU A 1 112 ? 1.626 19.683 9.248 1.00 82.62 112 LEU A CA 1
ATOM 820 C C . LEU A 1 112 ? 2.946 20.373 8.869 1.00 82.62 112 LEU A C 1
ATOM 822 O O . LEU A 1 112 ? 3.051 21.594 8.982 1.00 82.62 112 LEU A O 1
ATOM 826 N N . VAL A 1 113 ? 3.928 19.627 8.343 1.00 84.06 113 VAL A N 1
ATOM 827 C CA . VAL A 1 113 ? 5.203 20.187 7.849 1.00 84.06 113 VAL A CA 1
ATOM 828 C C . VAL A 1 113 ? 4.963 21.185 6.711 1.00 84.06 113 VAL A C 1
ATOM 830 O O . VAL A 1 113 ? 5.701 22.162 6.580 1.00 84.06 113 VAL A O 1
ATOM 833 N N . ASN A 1 114 ? 3.884 21.004 5.944 1.00 82.19 114 ASN A N 1
ATOM 834 C CA . ASN A 1 114 ? 3.509 21.903 4.858 1.00 82.19 114 ASN A CA 1
ATOM 835 C C . ASN A 1 114 ? 3.156 23.329 5.334 1.00 82.19 114 ASN A C 1
ATOM 837 O O . ASN A 1 114 ? 3.254 24.264 4.546 1.00 82.19 114 ASN A O 1
ATOM 841 N N . ILE A 1 115 ? 2.781 23.518 6.608 1.00 83.44 115 ILE A N 1
ATOM 842 C CA . ILE A 1 115 ? 2.491 24.849 7.178 1.00 83.44 115 ILE A CA 1
ATOM 843 C C . ILE A 1 115 ? 3.788 25.646 7.391 1.00 83.44 115 ILE A C 1
ATOM 845 O O . ILE A 1 115 ? 3.802 26.860 7.213 1.00 83.44 115 ILE A O 1
ATOM 849 N N . GLY A 1 116 ? 4.882 24.969 7.756 1.00 78.38 116 GLY A N 1
ATOM 850 C CA . GLY A 1 116 ? 6.174 25.608 8.019 1.00 78.38 116 GLY A CA 1
ATOM 851 C C . GLY A 1 116 ? 7.076 25.707 6.789 1.00 78.38 116 GLY A C 1
ATOM 852 O O . GLY A 1 116 ? 7.792 26.691 6.620 1.00 78.38 116 GLY A O 1
ATOM 853 N N . SER A 1 117 ? 7.070 24.693 5.920 1.00 81.00 117 SER A N 1
ATOM 854 C CA . SER A 1 117 ? 7.875 24.698 4.699 1.00 81.00 117 SER A CA 1
ATOM 855 C C . SER A 1 117 ? 7.336 23.716 3.662 1.00 81.00 117 SER A C 1
ATOM 857 O O . SER A 1 117 ? 7.423 22.495 3.817 1.00 81.00 117 SER A O 1
ATOM 859 N N . THR A 1 118 ? 6.869 24.257 2.539 1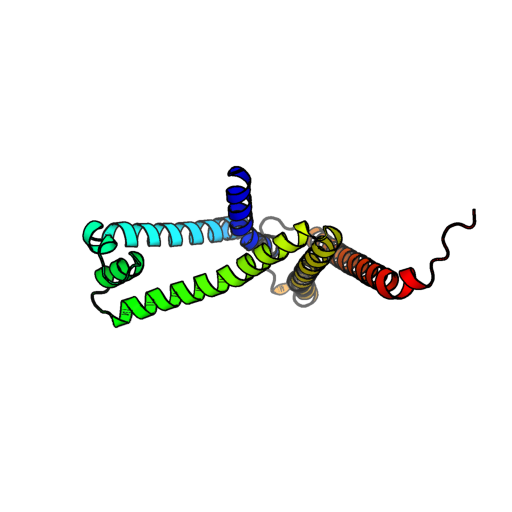.00 79.88 118 THR A N 1
ATOM 860 C CA . THR A 1 118 ? 6.458 23.472 1.366 1.00 79.88 118 THR A CA 1
ATOM 861 C C . THR A 1 118 ? 7.635 22.687 0.770 1.00 79.88 118 THR A C 1
ATOM 863 O O . THR A 1 118 ? 7.460 21.561 0.309 1.00 79.88 118 THR A O 1
ATOM 866 N N . THR A 1 119 ? 8.859 23.223 0.840 1.00 77.62 119 THR A N 1
ATOM 867 C CA . THR A 1 119 ? 10.083 22.555 0.363 1.00 77.62 119 THR A CA 1
ATOM 868 C C . THR A 1 119 ? 10.410 21.304 1.175 1.00 77.62 119 THR A C 1
ATOM 870 O O . THR A 1 119 ? 10.719 20.263 0.596 1.00 77.62 119 THR A O 1
ATOM 873 N N . ALA A 1 120 ? 10.312 21.376 2.507 1.00 74.94 120 ALA A N 1
ATOM 874 C CA . ALA A 1 120 ? 10.563 20.227 3.377 1.00 74.94 120 ALA A CA 1
ATOM 875 C C . ALA A 1 120 ? 9.513 19.124 3.170 1.00 74.94 120 ALA A C 1
ATOM 877 O O . ALA A 1 120 ? 9.859 17.950 3.051 1.00 74.94 120 ALA A O 1
ATOM 878 N N . PHE A 1 121 ? 8.239 19.505 3.041 1.00 78.00 121 PHE A N 1
ATOM 879 C CA . PHE A 1 121 ? 7.154 18.570 2.745 1.00 78.00 121 PHE A CA 1
ATOM 880 C C . PHE A 1 121 ? 7.343 17.861 1.392 1.00 78.00 121 PHE A C 1
ATOM 882 O O . PHE A 1 121 ? 7.274 16.633 1.314 1.00 78.00 121 PHE A O 1
ATOM 889 N N . ASN A 1 122 ? 7.672 18.614 0.338 1.00 75.56 122 ASN A N 1
ATOM 890 C CA . ASN A 1 122 ? 7.919 18.062 -0.997 1.00 75.56 122 ASN A CA 1
ATOM 891 C C . ASN A 1 122 ? 9.136 17.122 -1.041 1.00 75.56 122 ASN A C 1
ATOM 893 O O . ASN A 1 122 ? 9.127 16.144 -1.796 1.00 75.56 122 ASN A O 1
ATOM 897 N N . ALA A 1 123 ? 10.165 17.375 -0.225 1.00 77.38 123 ALA A N 1
ATOM 898 C CA . ALA A 1 123 ? 11.315 16.481 -0.097 1.00 77.38 123 ALA A CA 1
ATOM 899 C C . ALA A 1 123 ? 10.909 15.120 0.494 1.00 77.38 123 ALA A C 1
ATOM 901 O O . ALA A 1 123 ? 11.293 14.078 -0.041 1.00 77.38 123 ALA A O 1
ATOM 902 N N . VAL A 1 124 ? 10.071 15.115 1.537 1.00 81.19 124 VAL A N 1
ATOM 903 C CA . VAL A 1 124 ? 9.578 13.869 2.144 1.00 81.19 124 VAL A CA 1
ATOM 904 C C . VAL A 1 124 ? 8.642 13.113 1.200 1.00 81.19 124 VAL A C 1
ATOM 906 O O . VAL A 1 124 ? 8.816 11.910 1.008 1.00 81.19 124 VAL A O 1
ATOM 909 N N . LEU A 1 125 ? 7.693 13.793 0.545 1.00 79.81 125 LEU A N 1
ATOM 910 C CA . LEU A 1 125 ? 6.818 13.145 -0.441 1.00 79.81 125 LEU A CA 1
ATOM 911 C C . LEU A 1 125 ? 7.604 12.525 -1.605 1.00 79.81 125 LEU A C 1
ATOM 913 O O . LEU A 1 125 ? 7.258 11.444 -2.079 1.00 79.81 125 LEU A O 1
ATOM 917 N N . SER A 1 126 ? 8.691 13.169 -2.037 1.00 80.69 126 SER A N 1
ATOM 918 C CA . SER A 1 126 ? 9.572 12.629 -3.079 1.00 80.69 126 SER A CA 1
ATOM 919 C C . SER A 1 126 ? 10.286 11.350 -2.636 1.00 80.69 126 SER A C 1
ATOM 921 O O . SER A 1 126 ? 10.491 10.457 -3.459 1.00 80.69 126 SER A O 1
ATOM 923 N N . PHE A 1 127 ? 10.625 11.236 -1.349 1.00 81.62 127 PHE A N 1
ATOM 924 C CA . PHE A 1 127 ? 11.212 10.029 -0.767 1.00 81.62 127 PHE A CA 1
ATOM 925 C C . PHE A 1 127 ? 10.197 8.882 -0.660 1.00 81.62 127 PHE A C 1
ATOM 927 O O . PHE A 1 127 ? 10.502 7.752 -1.037 1.00 81.62 127 PHE A O 1
ATOM 934 N N . VAL A 1 128 ? 8.966 9.168 -0.223 1.00 82.12 128 VAL A N 1
ATOM 935 C CA . VAL A 1 128 ? 7.881 8.169 -0.179 1.00 82.12 128 VAL A CA 1
ATOM 936 C C . VAL A 1 128 ? 7.561 7.652 -1.583 1.00 82.12 128 VAL A C 1
ATOM 938 O O . VAL A 1 128 ? 7.452 6.444 -1.790 1.00 82.12 128 VAL A O 1
ATOM 941 N N . ALA A 1 129 ? 7.482 8.550 -2.569 1.00 78.62 129 ALA A N 1
ATOM 942 C CA . ALA A 1 129 ? 7.294 8.168 -3.963 1.00 78.62 129 ALA A CA 1
ATOM 943 C C . ALA A 1 129 ? 8.440 7.274 -4.459 1.00 78.62 129 ALA A C 1
ATOM 945 O O . ALA A 1 129 ? 8.183 6.259 -5.099 1.00 78.62 129 ALA A O 1
ATOM 946 N N . PHE A 1 130 ? 9.692 7.602 -4.131 1.00 83.00 130 PHE A N 1
ATOM 947 C CA . PHE A 1 130 ? 10.843 6.766 -4.475 1.00 83.00 130 PHE A CA 1
ATOM 948 C C . PHE A 1 130 ? 10.728 5.348 -3.896 1.00 83.00 130 PHE A C 1
ATOM 950 O O . PHE A 1 130 ? 10.875 4.384 -4.644 1.00 83.00 130 PHE A O 1
ATOM 957 N N . ALA A 1 131 ? 10.410 5.213 -2.604 1.00 81.62 131 ALA A N 1
ATOM 958 C CA . ALA A 1 131 ? 10.258 3.908 -1.958 1.00 81.62 131 ALA A CA 1
ATOM 959 C C . ALA A 1 131 ? 9.175 3.049 -2.635 1.00 81.62 131 ALA A C 1
ATOM 961 O O . ALA A 1 131 ? 9.374 1.853 -2.848 1.00 81.62 131 ALA A O 1
ATOM 962 N N . LEU A 1 132 ? 8.066 3.675 -3.045 1.00 79.38 132 LEU A N 1
ATOM 963 C CA . LEU A 1 132 ? 7.015 3.006 -3.804 1.00 79.38 132 LEU A CA 1
ATOM 964 C C . LEU A 1 132 ? 7.533 2.518 -5.166 1.00 79.38 132 LEU A C 1
ATOM 966 O O . LEU A 1 132 ? 7.352 1.355 -5.494 1.00 79.38 132 LEU A O 1
ATOM 970 N N . HIS A 1 133 ? 8.272 3.337 -5.918 1.00 79.81 133 HIS A N 1
ATOM 971 C CA . HIS A 1 133 ? 8.799 2.930 -7.230 1.00 79.81 133 HIS A CA 1
ATOM 972 C C . HIS A 1 133 ? 9.832 1.795 -7.129 1.00 79.81 133 HIS A C 1
ATOM 974 O O . HIS A 1 133 ? 9.845 0.909 -7.979 1.00 79.81 133 HIS A O 1
ATOM 980 N N . VAL A 1 134 ? 10.662 1.773 -6.077 1.00 82.56 134 VAL A N 1
ATOM 981 C CA . VAL A 1 134 ? 11.608 0.668 -5.830 1.00 82.56 134 VAL A CA 1
ATOM 982 C C . VAL A 1 134 ? 10.868 -0.644 -5.567 1.00 82.56 134 VAL A C 1
ATOM 984 O O . VAL A 1 134 ? 11.259 -1.682 -6.097 1.00 82.56 134 VAL A O 1
ATOM 987 N N . SER A 1 135 ? 9.768 -0.597 -4.810 1.00 84.00 135 SER A N 1
ATOM 988 C CA . SER A 1 135 ? 8.934 -1.775 -4.548 1.00 84.00 135 SER A CA 1
ATOM 989 C C . SER A 1 135 ? 8.337 -2.357 -5.835 1.00 84.00 135 SER A C 1
ATOM 991 O O . SER A 1 135 ? 8.262 -3.572 -5.977 1.00 84.00 135 SER A O 1
ATOM 993 N N . TYR A 1 136 ? 7.983 -1.510 -6.808 1.00 80.88 136 TYR A N 1
ATOM 994 C CA . TYR A 1 136 ? 7.379 -1.929 -8.081 1.00 80.88 136 TYR A CA 1
ATOM 995 C C . TYR A 1 136 ? 8.388 -2.532 -9.072 1.00 80.88 136 TYR A C 1
ATOM 997 O O . TYR A 1 136 ? 8.004 -3.325 -9.929 1.00 80.88 136 TYR A O 1
ATOM 1005 N N . ILE A 1 137 ? 9.686 -2.240 -8.931 1.00 82.38 137 ILE A N 1
ATOM 1006 C CA . ILE A 1 137 ? 10.739 -2.877 -9.742 1.00 82.38 137 ILE A CA 1
ATOM 1007 C C . ILE A 1 137 ? 10.816 -4.385 -9.455 1.00 82.38 137 ILE A C 1
ATOM 1009 O O . ILE A 1 137 ? 11.095 -5.165 -10.364 1.00 82.38 137 ILE A O 1
ATOM 1013 N N . VAL A 1 138 ? 10.541 -4.810 -8.217 1.00 81.94 138 VAL A N 1
ATOM 1014 C CA . VAL A 1 138 ? 10.636 -6.216 -7.791 1.00 81.94 138 VAL A CA 1
ATOM 1015 C C . VAL A 1 138 ? 9.656 -7.135 -8.540 1.00 81.94 138 VAL A C 1
ATOM 1017 O O . VAL A 1 138 ? 10.129 -8.080 -9.174 1.00 81.94 138 VAL A O 1
ATOM 1020 N N . PRO A 1 139 ? 8.326 -6.903 -8.536 1.00 74.94 139 PRO A N 1
ATOM 1021 C CA . PRO A 1 139 ? 7.387 -7.766 -9.251 1.00 74.94 139 PRO A CA 1
ATOM 1022 C C . PRO A 1 139 ? 7.577 -7.711 -10.775 1.00 74.94 139 PRO A C 1
ATOM 1024 O O . PRO A 1 139 ? 7.522 -8.755 -11.422 1.00 74.94 139 PRO A O 1
ATOM 1027 N N . ILE A 1 140 ? 7.876 -6.540 -11.353 1.00 79.06 140 ILE A N 1
ATOM 1028 C CA . ILE A 1 140 ? 8.084 -6.390 -12.807 1.00 79.06 140 ILE A CA 1
ATOM 1029 C C . ILE A 1 140 ? 9.386 -7.085 -13.244 1.00 79.06 140 ILE A C 1
ATOM 1031 O O . ILE A 1 140 ? 9.422 -7.779 -14.261 1.00 79.06 140 ILE A O 1
ATOM 1035 N N . GLY A 1 141 ? 10.451 -6.965 -12.446 1.00 76.81 141 GLY A N 1
ATOM 1036 C CA . GLY A 1 141 ? 11.716 -7.662 -12.671 1.00 76.81 141 GLY A CA 1
ATOM 1037 C C . GLY A 1 141 ? 11.582 -9.178 -12.538 1.00 76.81 141 GLY A C 1
ATOM 1038 O O . GLY A 1 141 ? 12.100 -9.914 -13.375 1.00 76.81 141 GLY A O 1
ATOM 1039 N N . PHE A 1 142 ? 10.837 -9.653 -11.536 1.00 75.50 142 PHE A N 1
ATOM 1040 C CA . PHE A 1 142 ? 10.567 -11.079 -11.362 1.00 75.50 142 PHE A CA 1
ATOM 1041 C C . PHE A 1 142 ? 9.708 -11.646 -12.504 1.00 75.50 142 PHE A C 1
ATOM 1043 O O . PHE A 1 142 ? 9.987 -12.743 -12.987 1.00 75.50 142 PHE A O 1
ATOM 1050 N N . SER A 1 143 ? 8.723 -10.881 -12.990 1.00 73.19 143 SER A N 1
ATOM 1051 C CA . SER A 1 143 ? 7.926 -11.228 -14.175 1.00 73.19 143 SER A CA 1
ATOM 1052 C C . SER A 1 143 ? 8.806 -11.395 -15.423 1.00 73.19 143 SER A C 1
ATOM 1054 O O . SER A 1 143 ? 8.767 -12.435 -16.084 1.00 73.19 143 SER A O 1
ATOM 1056 N N . LEU A 1 144 ? 9.694 -10.433 -15.704 1.00 74.44 144 LEU A N 1
ATOM 1057 C CA . LEU A 1 144 ? 10.624 -10.511 -16.838 1.00 74.44 144 LEU A CA 1
ATOM 1058 C C . LEU A 1 144 ? 11.645 -11.642 -16.709 1.00 74.44 144 LEU A C 1
ATOM 1060 O O . LEU A 1 144 ? 11.914 -12.341 -17.686 1.00 74.44 144 LEU A O 1
ATOM 1064 N N . TRP A 1 145 ? 12.195 -11.853 -15.513 1.00 72.31 145 TRP A N 1
ATOM 1065 C CA . TRP A 1 145 ? 13.112 -12.961 -15.263 1.00 72.31 145 TRP A CA 1
ATOM 1066 C C . TRP A 1 145 ? 12.434 -14.308 -15.519 1.00 72.31 145 TRP A C 1
ATOM 1068 O O . TRP A 1 145 ? 12.999 -15.162 -16.202 1.00 72.31 145 TRP A O 1
ATOM 1078 N N . ARG A 1 146 ? 11.189 -14.474 -15.060 1.00 69.50 146 ARG A N 1
ATOM 1079 C CA . ARG A 1 146 ? 10.404 -15.692 -15.282 1.00 69.50 146 ARG A CA 1
ATOM 1080 C C . ARG A 1 146 ? 10.067 -15.913 -16.760 1.00 69.50 146 ARG A C 1
ATOM 1082 O O . ARG A 1 146 ? 10.133 -17.053 -17.216 1.00 69.50 146 ARG A O 1
ATOM 1089 N N . ARG A 1 147 ? 9.794 -14.844 -17.521 1.00 69.88 147 ARG A N 1
ATOM 1090 C CA . ARG A 1 147 ? 9.596 -14.901 -18.985 1.00 69.88 147 ARG A CA 1
ATOM 1091 C C . ARG A 1 147 ? 10.830 -15.414 -19.742 1.00 69.88 147 ARG A C 1
ATOM 1093 O O . ARG A 1 147 ? 10.664 -16.072 -20.763 1.00 69.88 147 ARG A O 1
ATOM 1100 N N . ILE A 1 148 ? 12.045 -15.131 -19.261 1.00 70.81 148 ILE A N 1
ATOM 1101 C CA . ILE A 1 148 ? 13.307 -15.533 -19.917 1.00 70.81 148 ILE A CA 1
ATOM 1102 C C . ILE A 1 148 ? 13.795 -16.905 -19.423 1.00 70.81 148 ILE A C 1
ATOM 1104 O O . ILE A 1 148 ? 14.279 -17.707 -20.217 1.00 70.81 148 ILE A O 1
ATOM 1108 N N . ALA A 1 149 ? 13.685 -17.182 -18.120 1.00 75.94 149 ALA A N 1
ATOM 1109 C CA . ALA A 1 149 ? 14.277 -18.364 -17.492 1.00 75.94 149 ALA A CA 1
ATOM 1110 C C . ALA A 1 149 ? 13.412 -19.635 -17.587 1.00 75.94 149 ALA A C 1
ATOM 1112 O O . ALA A 1 149 ? 13.959 -20.735 -17.569 1.00 75.94 149 ALA A O 1
ATOM 1113 N N . ALA A 1 150 ? 12.082 -19.514 -17.664 1.00 66.50 150 ALA A N 1
ATOM 1114 C CA . ALA A 1 150 ? 11.181 -20.671 -17.697 1.00 66.50 150 ALA A CA 1
ATOM 1115 C C . ALA A 1 150 ? 9.876 -20.383 -18.474 1.00 66.50 150 ALA A C 1
ATOM 1117 O O . ALA A 1 150 ? 8.793 -20.370 -17.871 1.00 66.50 150 ALA A O 1
ATOM 1118 N N . PRO A 1 151 ? 9.953 -20.190 -19.808 1.00 63.06 151 PRO A N 1
ATOM 1119 C CA . PRO A 1 151 ? 8.792 -19.868 -20.644 1.00 63.06 151 PRO A CA 1
ATOM 1120 C C . PRO A 1 151 ? 7.713 -20.963 -20.638 1.00 63.06 151 PRO A C 1
ATOM 1122 O O . PRO A 1 151 ? 6.536 -20.661 -20.804 1.00 63.06 151 PRO A O 1
ATOM 1125 N N . GLU A 1 152 ? 8.071 -22.225 -20.376 1.00 58.44 152 GLU A N 1
ATOM 1126 C CA . GLU A 1 152 ? 7.125 -23.353 -20.415 1.00 58.44 152 GLU A CA 1
ATOM 1127 C C . GLU A 1 152 ? 6.174 -23.435 -19.210 1.00 58.44 152 GLU A C 1
ATOM 1129 O O . GLU A 1 152 ? 5.158 -24.122 -19.265 1.00 58.44 152 GLU A O 1
ATOM 1134 N N . THR A 1 153 ? 6.457 -22.704 -18.126 1.00 60.53 153 THR A N 1
ATOM 1135 C CA . THR A 1 153 ? 5.558 -22.633 -16.955 1.00 60.53 153 THR A CA 1
ATOM 1136 C C . THR A 1 153 ? 4.518 -21.516 -17.064 1.00 60.53 153 THR A C 1
ATOM 1138 O O . THR A 1 153 ? 3.661 -21.386 -16.187 1.00 60.53 153 THR A O 1
ATOM 1141 N N . LEU A 1 154 ? 4.597 -20.691 -18.116 1.00 55.47 154 LEU A N 1
ATOM 1142 C CA . LEU A 1 154 ? 3.705 -19.562 -18.349 1.00 55.47 154 LEU A CA 1
ATOM 1143 C C . LEU A 1 154 ? 2.557 -19.989 -19.259 1.00 55.47 154 LEU A C 1
ATOM 1145 O O . LEU A 1 154 ? 2.640 -20.022 -20.484 1.00 55.47 154 LEU A O 1
ATOM 1149 N N . THR A 1 155 ? 1.430 -20.297 -18.641 1.00 54.50 155 THR A N 1
ATOM 1150 C CA . THR A 1 155 ? 0.157 -20.366 -19.343 1.00 54.50 155 THR A CA 1
ATOM 1151 C C . THR A 1 155 ? -0.342 -18.921 -19.553 1.00 54.50 155 THR A C 1
ATOM 1153 O O . THR A 1 155 ? -0.644 -18.271 -18.563 1.00 54.50 155 THR A O 1
ATOM 1156 N N . TYR A 1 156 ? -0.383 -18.426 -20.808 1.00 54.03 156 TYR A N 1
ATOM 1157 C CA . TYR A 1 156 ? -0.766 -17.068 -21.302 1.00 54.03 156 TYR A CA 1
ATOM 1158 C C . TYR A 1 156 ? -2.253 -16.754 -21.605 1.00 54.03 156 TYR A C 1
ATOM 1160 O O . TYR A 1 156 ? -2.860 -17.460 -22.408 1.00 54.03 156 TYR A O 1
ATOM 1168 N N . GLY A 1 157 ? -2.797 -15.649 -21.084 1.00 55.16 157 GLY A N 1
ATOM 1169 C CA . GLY A 1 157 ? -4.195 -15.189 -21.234 1.00 55.16 157 GLY A CA 1
ATOM 1170 C C . GLY A 1 157 ? -4.777 -15.080 -22.649 1.00 55.16 157 GLY A C 1
ATOM 1171 O O . GLY A 1 157 ? -4.037 -15.143 -23.629 1.00 55.16 157 GLY A O 1
ATOM 1172 N N . PRO A 1 158 ? -6.107 -14.881 -22.767 1.00 50.25 158 PRO A N 1
ATOM 1173 C CA . PRO A 1 158 ? -6.802 -14.706 -24.047 1.00 50.25 158 PRO A CA 1
ATOM 1174 C C . PRO A 1 158 ? -6.303 -13.480 -24.832 1.00 50.25 158 PRO A C 1
ATOM 1176 O O . PRO A 1 158 ? -6.350 -13.483 -26.061 1.00 50.25 158 PRO A O 1
ATOM 1179 N N . TRP A 1 159 ? -5.748 -12.473 -24.148 1.00 49.12 159 TRP A N 1
ATOM 1180 C CA . TRP A 1 159 ? -4.952 -11.403 -24.749 1.00 49.12 159 TRP A CA 1
ATOM 1181 C C . TRP A 1 159 ? -3.457 -11.728 -24.639 1.00 49.12 159 TRP A C 1
ATOM 1183 O O . TRP A 1 159 ? -2.849 -11.621 -23.579 1.00 49.12 159 TRP A O 1
ATOM 1193 N N . ARG A 1 160 ? -2.841 -12.137 -25.754 1.00 52.25 160 ARG A N 1
ATOM 1194 C CA . ARG A 1 160 ? -1.398 -12.416 -25.833 1.00 52.25 160 ARG A CA 1
ATOM 1195 C C . ARG A 1 160 ? -0.645 -11.210 -26.373 1.00 52.25 160 ARG A C 1
ATOM 1197 O O . ARG A 1 160 ? -0.489 -11.057 -27.583 1.00 52.25 160 ARG A O 1
ATOM 1204 N N . LEU A 1 161 ? -0.088 -10.394 -25.485 1.00 57.34 161 LEU A N 1
ATOM 1205 C CA . LEU A 1 161 ? 0.999 -9.484 -25.847 1.00 57.34 161 LEU A CA 1
ATOM 1206 C C . LEU A 1 161 ? 2.319 -10.276 -25.803 1.00 57.34 161 LEU A C 1
ATOM 1208 O O . LEU A 1 161 ? 3.136 -10.082 -24.908 1.00 57.34 161 LEU A O 1
ATOM 1212 N N . ASP A 1 162 ? 2.499 -11.205 -26.751 1.00 58.47 162 ASP A N 1
ATOM 1213 C CA . ASP A 1 162 ? 3.649 -12.130 -26.829 1.00 58.47 162 ASP A CA 1
ATOM 1214 C C . ASP A 1 162 ? 4.982 -11.359 -26.730 1.00 58.47 162 ASP A C 1
ATOM 1216 O O . ASP A 1 162 ? 5.647 -11.341 -25.694 1.00 58.47 162 ASP A O 1
ATOM 1220 N N . CYS A 1 163 ? 5.343 -10.641 -27.796 1.00 62.97 163 CYS A N 1
ATOM 1221 C CA . CYS A 1 163 ? 6.537 -9.800 -27.826 1.00 62.97 163 CYS A CA 1
ATOM 1222 C C . CYS A 1 163 ? 6.257 -8.422 -27.212 1.00 62.97 163 CYS A C 1
ATOM 1224 O O . CYS A 1 163 ? 7.081 -7.884 -26.475 1.00 62.97 163 CYS A O 1
ATOM 1226 N N . PHE A 1 164 ? 5.059 -7.877 -27.447 1.00 65.69 164 PHE A N 1
ATOM 1227 C CA . PHE A 1 164 ? 4.681 -6.554 -26.955 1.00 65.69 164 PHE A CA 1
ATOM 1228 C C . PHE A 1 164 ? 4.660 -6.463 -25.425 1.00 65.69 164 PHE A C 1
ATOM 1230 O O . PHE A 1 164 ? 5.051 -5.435 -24.896 1.00 65.69 164 PHE A O 1
ATOM 1237 N N . GLY A 1 165 ? 4.289 -7.519 -24.700 1.00 66.25 165 GLY A N 1
ATOM 1238 C CA . GLY A 1 165 ? 4.244 -7.506 -23.235 1.00 66.25 165 GLY A CA 1
ATOM 1239 C C . GLY A 1 165 ? 5.645 -7.531 -22.632 1.00 66.25 165 GLY A C 1
ATOM 1240 O O . GLY A 1 165 ? 5.932 -6.812 -21.680 1.00 66.25 165 GLY A O 1
ATOM 1241 N N . ALA A 1 166 ? 6.570 -8.272 -23.253 1.00 67.81 166 ALA A N 1
ATOM 1242 C CA . ALA A 1 166 ? 7.980 -8.224 -22.881 1.00 67.81 166 ALA A CA 1
ATOM 1243 C C . ALA A 1 166 ? 8.581 -6.836 -23.165 1.00 67.81 166 ALA A C 1
ATOM 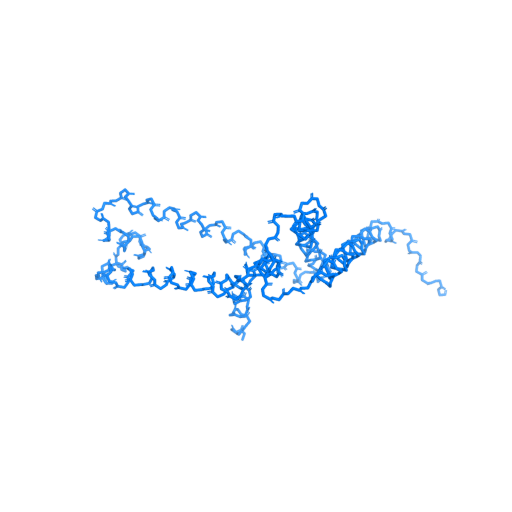1245 O O . ALA A 1 166 ? 9.290 -6.292 -22.322 1.00 67.81 166 ALA A O 1
ATOM 1246 N N . VAL A 1 167 ? 8.247 -6.230 -24.310 1.00 75.69 167 VAL A N 1
ATOM 1247 C CA . VAL A 1 167 ? 8.672 -4.867 -24.663 1.00 75.69 167 VAL A CA 1
ATOM 1248 C C . VAL A 1 167 ? 8.104 -3.836 -23.684 1.00 75.69 167 VAL A C 1
ATOM 1250 O O . VAL A 1 167 ? 8.853 -2.992 -23.206 1.00 75.69 167 VAL A O 1
ATOM 1253 N N . VAL A 1 168 ? 6.824 -3.924 -23.320 1.00 76.69 168 VAL A N 1
ATOM 1254 C CA . VAL A 1 168 ? 6.182 -3.030 -22.343 1.00 76.69 168 VAL A CA 1
ATOM 1255 C C . VAL A 1 168 ? 6.810 -3.178 -20.960 1.00 76.69 168 VAL A C 1
ATOM 1257 O O . VAL A 1 168 ? 7.120 -2.164 -20.341 1.00 76.69 168 VAL A O 1
ATOM 1260 N N . ASN A 1 169 ? 7.091 -4.397 -20.495 1.00 75.00 169 ASN A N 1
ATOM 1261 C CA . ASN A 1 169 ? 7.761 -4.613 -19.211 1.00 75.00 169 ASN A CA 1
ATOM 1262 C C . ASN A 1 169 ? 9.208 -4.088 -19.222 1.00 75.00 169 ASN A C 1
ATOM 1264 O O . ASN A 1 169 ? 9.657 -3.511 -18.232 1.00 75.00 169 ASN A O 1
ATOM 1268 N N . ILE A 1 170 ? 9.934 -4.225 -20.339 1.00 81.88 170 ILE A N 1
ATOM 1269 C CA . ILE A 1 170 ? 11.293 -3.677 -20.501 1.00 81.88 170 ILE A CA 1
ATOM 1270 C C . ILE A 1 170 ? 11.263 -2.145 -20.540 1.00 81.88 170 ILE A C 1
ATOM 1272 O O . ILE A 1 170 ? 12.065 -1.504 -19.863 1.00 81.88 170 ILE A O 1
ATOM 1276 N N . ILE A 1 171 ? 10.326 -1.545 -21.282 1.00 84.62 171 ILE A N 1
ATOM 1277 C CA . ILE A 1 171 ? 10.123 -0.089 -21.316 1.00 84.62 171 ILE A CA 1
ATOM 1278 C C . ILE A 1 171 ? 9.724 0.416 -19.927 1.00 84.62 171 ILE A C 1
ATOM 1280 O O . ILE A 1 171 ? 10.253 1.428 -19.477 1.00 84.62 171 ILE A O 1
ATOM 1284 N N . SER A 1 172 ? 8.855 -0.307 -19.219 1.00 81.19 172 SER A N 1
ATOM 1285 C CA . SER A 1 172 ? 8.409 0.035 -17.866 1.00 81.19 172 SER A CA 1
ATOM 1286 C C . SER A 1 172 ? 9.551 -0.054 -16.860 1.00 81.19 172 SER A C 1
ATOM 1288 O O . SER A 1 172 ? 9.733 0.879 -16.086 1.00 81.19 172 SER A O 1
ATOM 1290 N N . LEU A 1 173 ? 10.389 -1.098 -16.905 1.00 83.38 173 LEU A N 1
ATOM 1291 C CA . LEU A 1 173 ? 11.611 -1.171 -16.094 1.00 83.38 173 LEU A CA 1
ATOM 1292 C C . LEU A 1 173 ? 12.599 -0.064 -16.445 1.00 83.38 173 LEU A C 1
ATOM 1294 O O . LEU A 1 173 ? 13.176 0.536 -15.543 1.00 83.38 173 LEU A O 1
ATOM 1298 N N . GLY A 1 174 ? 12.791 0.222 -17.733 1.00 86.50 174 GLY A N 1
ATOM 1299 C CA . GLY A 1 174 ? 13.658 1.302 -18.193 1.00 86.50 174 GLY A CA 1
ATOM 1300 C C . GLY A 1 174 ? 13.175 2.662 -17.695 1.00 86.50 174 GLY A C 1
ATOM 1301 O O . GLY A 1 174 ? 13.965 3.454 -17.190 1.00 86.50 174 GLY A O 1
ATOM 1302 N N . TYR A 1 175 ? 11.867 2.906 -17.750 1.00 83.88 175 TYR A N 1
ATOM 1303 C CA . TYR A 1 175 ? 11.233 4.114 -17.239 1.00 83.88 175 TYR A CA 1
ATOM 1304 C C . TYR A 1 175 ? 11.275 4.191 -15.704 1.00 83.88 175 TYR A C 1
ATOM 1306 O O . TYR A 1 175 ? 11.600 5.240 -15.150 1.00 83.88 175 TYR A O 1
ATOM 1314 N N . LEU A 1 176 ? 11.026 3.090 -14.989 1.00 83.88 176 LEU A N 1
ATOM 1315 C CA . LEU A 1 176 ? 11.123 3.012 -13.526 1.00 83.88 176 LEU A CA 1
ATOM 1316 C C . LEU A 1 176 ? 12.568 3.200 -13.042 1.00 83.88 176 LEU A C 1
ATOM 1318 O O . LEU A 1 176 ? 12.800 3.938 -12.086 1.00 83.88 176 LEU A O 1
ATOM 1322 N N . MET A 1 177 ? 13.557 2.617 -13.727 1.00 83.38 177 MET A N 1
ATOM 1323 C CA . MET A 1 177 ? 14.977 2.878 -13.466 1.00 83.38 177 MET A CA 1
ATOM 1324 C C . MET A 1 177 ? 15.340 4.330 -13.769 1.00 83.38 177 MET A C 1
ATOM 1326 O O . MET A 1 177 ? 15.963 4.994 -12.947 1.00 83.38 177 MET A O 1
ATOM 1330 N N . PHE A 1 178 ? 14.925 4.861 -14.919 1.00 84.19 178 PHE A N 1
ATOM 1331 C CA . PHE A 1 178 ? 15.209 6.244 -15.290 1.00 84.19 178 PHE A CA 1
ATOM 1332 C C . PHE A 1 178 ? 14.621 7.232 -14.275 1.00 84.19 178 PHE A C 1
ATOM 1334 O O . PHE A 1 178 ? 15.315 8.130 -13.802 1.00 84.19 178 PHE A O 1
ATOM 1341 N N . THR A 1 179 ? 13.362 7.045 -13.881 1.00 79.69 179 THR A N 1
ATOM 1342 C CA . THR A 1 179 ? 12.684 7.918 -12.915 1.00 79.69 179 THR A CA 1
ATOM 1343 C C . THR A 1 179 ? 13.271 7.800 -11.509 1.00 79.69 179 THR A C 1
ATOM 1345 O O . THR A 1 179 ? 13.406 8.820 -10.833 1.00 79.69 179 THR A O 1
ATOM 1348 N N . THR A 1 180 ? 13.674 6.606 -11.063 1.00 82.38 180 THR A N 1
ATOM 1349 C CA . THR A 1 180 ? 14.341 6.423 -9.761 1.00 82.38 180 THR A CA 1
ATOM 1350 C C . THR A 1 180 ? 15.754 7.013 -9.746 1.00 82.38 180 THR A C 1
ATOM 1352 O O . THR A 1 180 ? 16.111 7.702 -8.787 1.00 82.38 180 THR A O 1
ATOM 1355 N N . VAL A 1 181 ? 16.536 6.848 -10.817 1.00 82.38 181 VAL A N 1
ATOM 1356 C CA . VAL A 1 181 ? 17.873 7.454 -10.962 1.00 82.38 181 VAL A CA 1
ATOM 1357 C C . VAL A 1 181 ? 17.778 8.977 -11.040 1.00 82.38 181 VAL A C 1
ATOM 1359 O O . VAL A 1 181 ? 18.445 9.680 -10.287 1.00 82.38 181 VAL A O 1
ATOM 1362 N N . PHE A 1 182 ? 16.907 9.519 -11.889 1.00 78.88 182 PHE A N 1
ATOM 1363 C CA . PHE A 1 182 ? 16.774 10.968 -12.034 1.00 78.88 182 PHE A CA 1
ATOM 1364 C C . PHE A 1 182 ? 16.282 11.622 -10.735 1.00 78.88 182 PHE A C 1
ATOM 1366 O O . PHE A 1 182 ? 16.810 12.645 -10.300 1.00 78.88 182 PHE A O 1
ATOM 1373 N N . ARG A 1 183 ? 15.321 10.994 -10.049 1.00 73.75 183 ARG A N 1
ATOM 1374 C CA . ARG A 1 183 ? 14.805 11.488 -8.767 1.00 73.75 183 ARG A CA 1
ATOM 1375 C C . ARG A 1 183 ? 15.854 11.424 -7.655 1.00 73.75 183 ARG A C 1
ATOM 1377 O O . ARG A 1 183 ? 15.948 12.369 -6.877 1.00 73.75 183 ARG A O 1
ATOM 1384 N N . THR A 1 184 ? 16.662 10.365 -7.583 1.00 77.56 184 THR A N 1
ATOM 1385 C CA . THR A 1 184 ? 17.750 10.274 -6.592 1.00 77.56 184 THR A CA 1
ATOM 1386 C C . THR A 1 184 ? 18.854 11.289 -6.870 1.00 77.56 184 THR A C 1
ATOM 1388 O O . THR A 1 184 ? 19.280 11.970 -5.942 1.00 77.56 184 THR A O 1
ATOM 1391 N N . VAL A 1 185 ? 19.247 11.489 -8.131 1.00 77.12 185 VAL A N 1
ATOM 1392 C CA . VAL A 1 185 ? 20.212 12.531 -8.528 1.00 77.12 185 VAL A CA 1
ATOM 1393 C C . VAL A 1 185 ? 19.721 13.925 -8.136 1.00 77.12 185 VAL A C 1
ATOM 1395 O O . VAL A 1 185 ? 20.486 14.702 -7.566 1.00 77.12 185 VAL A O 1
ATOM 1398 N N . LEU A 1 186 ? 18.443 14.238 -8.363 1.00 70.81 186 LEU A N 1
ATOM 1399 C CA . LEU A 1 186 ? 17.865 15.519 -7.947 1.00 70.81 186 LEU A CA 1
ATOM 1400 C C . LEU A 1 186 ? 17.850 15.691 -6.422 1.00 70.81 186 LEU A C 1
ATOM 1402 O O . LEU A 1 186 ? 18.136 16.783 -5.932 1.00 70.81 186 LEU A O 1
ATOM 1406 N N . ILE A 1 187 ? 17.585 14.622 -5.665 1.00 72.62 187 ILE A N 1
ATOM 1407 C CA . ILE A 1 187 ? 17.645 14.638 -4.196 1.00 72.62 187 ILE A CA 1
ATOM 1408 C C . ILE A 1 187 ? 19.086 14.859 -3.712 1.00 72.62 187 ILE A C 1
ATOM 1410 O O . ILE A 1 187 ? 19.320 15.744 -2.891 1.00 72.62 187 ILE A O 1
ATOM 1414 N N . PHE A 1 188 ? 20.067 14.126 -4.246 1.00 75.00 188 PHE A N 1
ATOM 1415 C CA . PHE A 1 188 ? 21.481 14.309 -3.899 1.00 75.00 188 PHE A CA 1
ATOM 1416 C C . PHE A 1 188 ? 22.004 15.691 -4.305 1.00 75.00 188 PHE A C 1
ATOM 1418 O O . PHE A 1 188 ? 22.754 16.302 -3.547 1.00 75.00 188 PHE A O 1
ATOM 1425 N N . SER A 1 189 ? 21.564 16.230 -5.444 1.00 72.06 189 SER A N 1
ATOM 1426 C CA . SER A 1 189 ? 21.891 17.588 -5.891 1.00 72.06 189 SER A CA 1
ATOM 1427 C C . SER A 1 189 ? 21.287 18.655 -4.972 1.00 72.06 189 SER A C 1
ATOM 1429 O O . SER A 1 189 ? 21.970 19.609 -4.597 1.00 72.06 189 SER A O 1
ATOM 1431 N N . ALA A 1 190 ? 20.033 18.490 -4.541 1.00 69.12 190 ALA A N 1
ATOM 1432 C CA . ALA A 1 190 ? 19.395 19.390 -3.580 1.00 69.12 190 ALA A CA 1
ATOM 1433 C C . ALA A 1 190 ? 20.066 19.325 -2.193 1.00 69.12 190 ALA A C 1
ATOM 1435 O O . ALA A 1 190 ? 20.288 20.356 -1.551 1.00 69.12 190 ALA A O 1
ATOM 1436 N N . LEU A 1 191 ? 20.457 18.129 -1.743 1.00 70.88 191 LEU A N 1
ATOM 1437 C CA . LEU A 1 191 ? 21.225 17.934 -0.509 1.00 70.88 191 LEU A CA 1
ATOM 1438 C C . LEU A 1 191 ? 22.621 18.569 -0.608 1.00 70.88 191 LEU A C 1
ATOM 1440 O O . LEU A 1 191 ? 23.039 19.304 0.284 1.00 70.88 191 LEU A O 1
ATOM 1444 N N . TYR A 1 192 ? 23.323 18.373 -1.723 1.00 75.31 192 TYR A N 1
ATOM 1445 C CA . TYR A 1 192 ? 24.621 19.000 -1.972 1.00 75.31 192 TYR A CA 1
ATOM 1446 C C . TYR A 1 192 ? 24.522 20.533 -1.984 1.00 75.31 192 TYR A C 1
ATOM 1448 O O . TYR A 1 192 ? 25.329 21.224 -1.352 1.00 75.31 192 TYR A O 1
ATOM 1456 N N . TRP A 1 193 ? 23.495 21.083 -2.635 1.00 67.50 193 TRP A N 1
ATOM 1457 C CA . TRP A 1 193 ? 23.247 22.524 -2.679 1.00 67.50 193 TRP A CA 1
ATOM 1458 C C . TRP A 1 193 ? 22.907 23.107 -1.296 1.00 67.50 193 TRP A C 1
ATOM 1460 O O . TRP A 1 193 ? 23.433 24.153 -0.912 1.00 67.50 193 TRP A O 1
ATOM 1470 N N . THR A 1 194 ? 22.101 22.414 -0.490 1.00 68.81 194 THR A N 1
ATOM 1471 C CA . THR A 1 194 ? 21.759 22.877 0.867 1.00 68.81 194 THR A CA 1
ATOM 1472 C C . THR A 1 194 ? 22.933 22.797 1.849 1.00 68.81 194 THR A C 1
ATOM 1474 O O . THR A 1 194 ? 23.038 23.658 2.729 1.00 68.81 194 THR A O 1
ATOM 1477 N N . ILE A 1 195 ? 23.832 21.817 1.702 1.00 75.12 195 ILE A N 1
ATOM 1478 C CA . ILE A 1 195 ? 25.003 21.636 2.578 1.00 75.12 195 ILE A CA 1
ATOM 1479 C C . ILE A 1 195 ? 26.162 22.558 2.174 1.00 75.12 195 ILE A C 1
ATOM 1481 O O . ILE A 1 195 ? 26.774 23.196 3.034 1.00 75.12 195 ILE A O 1
ATOM 1485 N N . LYS A 1 196 ? 26.470 22.639 0.875 1.00 70.38 196 LYS A N 1
ATOM 1486 C CA . LYS A 1 196 ? 27.676 23.309 0.361 1.00 70.38 196 LYS A CA 1
ATOM 1487 C C . LYS A 1 196 ? 27.366 24.537 -0.493 1.00 70.38 196 LYS A C 1
ATOM 1489 O O . LYS A 1 196 ? 28.074 25.535 -0.388 1.00 70.38 196 LYS A O 1
ATOM 1494 N N . GLY A 1 197 ? 26.280 24.512 -1.264 1.00 62.16 197 GLY A N 1
ATOM 1495 C CA . GLY A 1 197 ? 25.867 25.622 -2.134 1.00 62.16 197 GLY A CA 1
ATOM 1496 C C . GLY A 1 197 ? 25.619 26.931 -1.379 1.00 62.16 197 GLY A C 1
ATOM 1497 O O . GLY A 1 197 ? 26.091 27.976 -1.812 1.00 62.16 197 GLY A O 1
ATOM 1498 N N . ARG A 1 198 ? 25.008 26.881 -0.187 1.00 64.94 198 ARG A N 1
ATOM 1499 C CA . ARG A 1 198 ? 24.786 28.082 0.650 1.00 64.94 198 ARG A CA 1
ATOM 1500 C C . ARG A 1 198 ? 26.064 28.783 1.129 1.00 64.94 198 ARG A C 1
ATOM 1502 O O . ARG A 1 198 ? 25.992 29.946 1.496 1.00 64.94 198 ARG A O 1
ATOM 1509 N N . LYS A 1 199 ? 27.209 28.092 1.165 1.00 67.31 199 LYS A N 1
ATOM 1510 C CA . LYS A 1 199 ? 28.482 28.646 1.667 1.00 67.31 199 LYS A CA 1
ATOM 1511 C C . LYS A 1 199 ? 29.413 29.147 0.561 1.00 67.31 199 LYS A C 1
ATOM 1513 O O . LYS A 1 199 ? 30.375 29.837 0.862 1.00 67.31 199 LYS A O 1
ATOM 1518 N N . VAL A 1 200 ? 29.159 28.757 -0.687 1.00 69.44 200 VAL A N 1
ATOM 1519 C CA . VAL A 1 200 ? 30.050 29.003 -1.839 1.00 69.44 200 VAL A CA 1
ATOM 1520 C C . VAL A 1 200 ? 29.409 29.961 -2.855 1.00 69.44 200 VAL A C 1
ATOM 1522 O O . VAL A 1 200 ? 30.065 30.408 -3.788 1.00 69.44 200 VAL A O 1
ATOM 1525 N N . TYR A 1 201 ? 28.128 30.300 -2.683 1.00 65.88 201 TYR A N 1
ATOM 1526 C CA . TYR A 1 201 ? 27.418 31.210 -3.575 1.00 65.88 201 TYR A CA 1
ATOM 1527 C C . TYR A 1 201 ? 27.791 32.672 -3.282 1.00 65.88 201 TYR A C 1
ATOM 1529 O O . TYR A 1 201 ? 27.182 33.319 -2.431 1.00 65.88 201 TYR A O 1
ATOM 1537 N N . GLU A 1 202 ? 28.787 33.199 -3.993 1.00 65.00 202 GLU A N 1
ATOM 1538 C CA . GLU A 1 202 ? 28.918 34.646 -4.173 1.00 65.00 202 GLU A CA 1
ATOM 1539 C C . GLU A 1 202 ? 27.800 35.076 -5.129 1.00 65.00 202 GLU A C 1
ATOM 1541 O O . GLU A 1 202 ? 27.724 34.586 -6.257 1.00 65.00 202 GLU A O 1
ATOM 1546 N N . GLY A 1 203 ? 26.877 35.920 -4.657 1.00 74.88 203 GLY A N 1
ATOM 1547 C CA . GLY A 1 203 ? 25.778 36.434 -5.478 1.00 74.88 203 GLY A CA 1
ATOM 1548 C C . GLY A 1 203 ? 26.271 37.124 -6.759 1.00 74.88 203 GLY A C 1
ATOM 1549 O O . GLY A 1 203 ? 27.471 37.377 -6.899 1.00 74.88 203 GLY A O 1
ATOM 1550 N N . PRO A 1 204 ? 25.370 37.433 -7.711 1.00 68.56 204 PRO A N 1
ATOM 1551 C CA . PRO A 1 204 ? 25.760 38.148 -8.921 1.00 68.56 204 PRO A CA 1
ATOM 1552 C C . PRO A 1 204 ? 26.519 39.421 -8.533 1.00 68.56 204 PRO A C 1
ATOM 1554 O O . PRO A 1 204 ? 26.010 40.240 -7.766 1.00 68.56 204 PRO A O 1
ATOM 1557 N N . LYS A 1 205 ? 27.761 39.536 -9.019 1.00 71.56 205 LYS A N 1
ATOM 1558 C CA . LYS A 1 205 ? 28.597 40.724 -8.839 1.00 71.56 205 LYS A CA 1
ATOM 1559 C C . LYS A 1 205 ? 27.969 41.824 -9.687 1.00 71.56 205 LYS A C 1
ATOM 1561 O O . LYS A 1 205 ? 28.159 41.835 -10.901 1.00 71.56 205 LYS A O 1
ATOM 1566 N N . ILE A 1 206 ? 27.113 42.616 -9.046 1.00 65.00 206 ILE A N 1
ATOM 1567 C CA . ILE A 1 206 ? 26.565 43.856 -9.601 1.00 65.00 206 ILE A CA 1
ATOM 1568 C C . ILE A 1 206 ? 27.676 44.880 -9.808 1.00 65.00 206 ILE A C 1
ATOM 1570 O O . ILE A 1 206 ? 28.605 44.913 -8.968 1.00 65.00 206 ILE A O 1
#

Radius of gyration: 25.0 Å; chains: 1; bounding box: 61×67×58 Å

Sequence (206 aa):
MESRGASACFRVACLGYDGAIHLTEEMRDLEVAAMLGSIALNAVLGFDFLLAVRFCMGDIQAALNSNTGYPIIEIFRNMTGSTVRSTVMTSMLILTAGLATIPTIVLALLGLVNIGSTTAFNAVLSFVAFALHVSYIVPIGFSLWRRIAAPETLTYGPWRLDCFGAVVNIISLGYLMFTTVFRTVLIFSALYWTIKGRKVYEGPKI

Secondary structure (DSSP, 8-state):
-THHHHHHHHHHHHTTTHHHHHHHTTSSS-HHHHHHHHHHHHHHHHHHHHHHHHHH---HHHHHT-TTS-HHHHHHHHHHS-HHHHHHHHHHHHHHHHHHHHHHHHHHHHHHHHHH-HHHHHHHHHHHHHHHHHHHHHHHHHHHHHHHH-GGG----SS--HHHHHHHHHHHHHHHHHHHHHHHHHHHHHHHIIIIIHHH-PPP--